Protein AF-A0A2G6ERK9-F1 (afdb_monomer_lite)

Structure (mmCIF, N/CA/C/O backbone):
data_AF-A0A2G6ERK9-F1
#
_entry.id   AF-A0A2G6ERK9-F1
#
loop_
_atom_site.group_PDB
_atom_site.id
_atom_site.type_symbol
_atom_site.label_atom_id
_atom_site.label_alt_id
_atom_site.label_comp_id
_atom_site.label_asym_id
_atom_site.label_entity_id
_atom_site.label_seq_id
_atom_site.pdbx_PDB_ins_code
_atom_site.Cartn_x
_atom_site.Cartn_y
_atom_site.Cartn_z
_atom_site.occupancy
_atom_site.B_iso_or_equiv
_atom_site.auth_seq_id
_atom_site.auth_comp_id
_atom_site.auth_asym_id
_atom_site.auth_atom_id
_atom_site.pdbx_PDB_model_num
ATOM 1 N N . MET A 1 1 ? -10.340 -3.343 -11.486 1.00 78.94 1 MET A N 1
ATOM 2 C CA . MET A 1 1 ? -9.851 -4.718 -11.226 1.00 78.94 1 MET A CA 1
ATOM 3 C C . MET A 1 1 ? -9.846 -5.560 -12.493 1.00 78.94 1 MET A C 1
ATOM 5 O O . MET A 1 1 ? -8.761 -5.905 -12.932 1.00 78.94 1 MET A O 1
ATOM 9 N N . LEU A 1 2 ? -10.998 -5.815 -13.130 1.00 88.94 2 LEU A N 1
ATOM 10 C CA . LEU A 1 2 ? -11.068 -6.614 -14.369 1.00 88.94 2 LEU A CA 1
ATOM 11 C C . LEU A 1 2 ? -10.104 -6.129 -15.461 1.00 88.94 2 LEU A C 1
ATOM 13 O O . LEU A 1 2 ? -9.310 -6.918 -15.95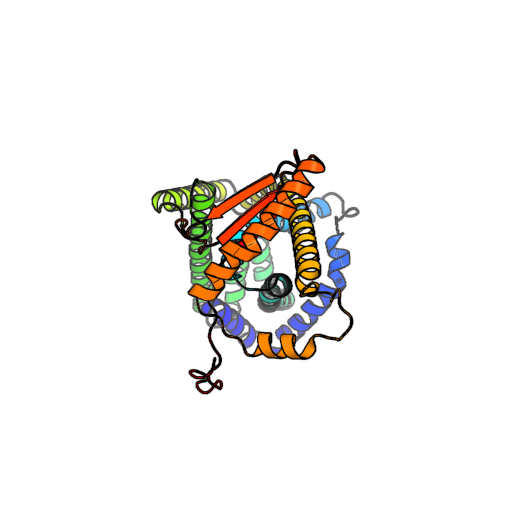3 1.00 88.94 2 LEU A O 1
ATOM 17 N N . THR A 1 3 ? -10.092 -4.831 -15.769 1.00 88.94 3 THR A N 1
ATOM 18 C CA . THR A 1 3 ? -9.199 -4.257 -16.790 1.00 88.94 3 THR A CA 1
ATOM 19 C C . THR A 1 3 ? -7.717 -4.476 -16.478 1.00 88.94 3 THR A C 1
ATOM 21 O O . THR A 1 3 ? -6.947 -4.774 -17.380 1.00 88.94 3 THR A O 1
ATOM 24 N N . ALA A 1 4 ? -7.315 -4.386 -15.206 1.00 92.19 4 ALA A N 1
ATOM 25 C CA . ALA A 1 4 ? -5.927 -4.602 -14.795 1.00 92.19 4 ALA A CA 1
ATOM 26 C C . ALA A 1 4 ? -5.518 -6.078 -14.913 1.00 92.19 4 ALA A C 1
ATOM 28 O O . ALA A 1 4 ? -4.424 -6.372 -15.379 1.00 92.19 4 ALA A O 1
ATOM 29 N N . ILE A 1 5 ? -6.411 -7.003 -14.545 1.00 93.56 5 ILE A N 1
ATOM 30 C CA . ILE A 1 5 ? -6.183 -8.445 -14.711 1.00 93.56 5 ILE A CA 1
ATOM 31 C C . ILE A 1 5 ? -6.099 -8.799 -16.197 1.00 93.56 5 ILE A C 1
ATOM 33 O O . ILE A 1 5 ? -5.190 -9.514 -16.602 1.00 93.56 5 ILE A O 1
ATOM 37 N N . LEU A 1 6 ? -7.009 -8.268 -17.018 1.00 94.06 6 LEU A N 1
ATOM 38 C CA . LEU A 1 6 ? -6.989 -8.476 -18.465 1.00 94.06 6 LEU A CA 1
ATOM 39 C C . LEU A 1 6 ? -5.716 -7.919 -19.101 1.00 94.06 6 LEU A C 1
ATOM 41 O O . LEU A 1 6 ? -5.137 -8.587 -19.947 1.00 94.06 6 LEU A O 1
ATOM 45 N N . LEU A 1 7 ? -5.256 -6.740 -18.675 1.00 95.06 7 LEU A N 1
ATOM 46 C CA . LEU A 1 7 ? -4.005 -6.159 -19.155 1.00 95.06 7 LEU A CA 1
ATOM 47 C C . LEU A 1 7 ? -2.796 -7.021 -18.763 1.00 95.06 7 LEU A C 1
ATOM 49 O O . LEU A 1 7 ? -1.947 -7.301 -19.601 1.00 95.06 7 LEU A O 1
ATOM 53 N N . LEU A 1 8 ? -2.744 -7.493 -17.517 1.00 95.75 8 LEU A N 1
ATOM 54 C CA . LEU A 1 8 ? -1.689 -8.390 -17.045 1.00 95.75 8 LEU A CA 1
ATOM 55 C C . LEU A 1 8 ? -1.669 -9.707 -17.836 1.00 95.75 8 LEU A C 1
ATOM 57 O O . LEU A 1 8 ? -0.604 -10.153 -18.254 1.00 95.75 8 LEU A O 1
ATOM 61 N N . ILE A 1 9 ? -2.839 -10.304 -18.090 1.00 96.19 9 ILE A N 1
ATOM 62 C CA . ILE A 1 9 ? -2.962 -11.511 -18.921 1.00 96.19 9 ILE A CA 1
ATOM 63 C C . ILE A 1 9 ? -2.558 -11.215 -20.370 1.00 96.19 9 ILE A C 1
ATOM 65 O O . ILE A 1 9 ? -1.875 -12.031 -20.982 1.00 96.19 9 ILE A O 1
ATOM 69 N N . ALA A 1 10 ? -2.944 -10.060 -20.917 1.00 95.69 10 ALA A N 1
ATOM 70 C CA . ALA A 1 10 ? -2.580 -9.669 -22.273 1.00 95.69 10 ALA A CA 1
ATOM 71 C C . ALA A 1 10 ? -1.057 -9.606 -22.434 1.00 95.69 10 ALA A C 1
ATOM 73 O O . ALA A 1 10 ? -0.530 -10.255 -23.330 1.00 95.69 10 ALA A O 1
ATOM 74 N N . ILE A 1 11 ? -0.345 -8.927 -21.529 1.00 96.38 11 ILE A N 1
ATOM 75 C CA . ILE A 1 11 ? 1.125 -8.869 -21.565 1.00 96.38 11 ILE A CA 1
ATOM 76 C C . ILE A 1 11 ? 1.746 -10.257 -21.373 1.00 96.38 11 ILE A C 1
ATOM 78 O O . ILE A 1 11 ? 2.667 -10.618 -22.098 1.00 96.38 11 ILE A O 1
ATOM 82 N N . LEU A 1 12 ? 1.209 -11.077 -20.463 1.00 96.62 12 LEU A N 1
ATOM 83 C CA . LEU A 1 12 ? 1.698 -12.440 -20.242 1.00 96.62 12 LEU A CA 1
ATOM 84 C C . LEU A 1 12 ? 1.609 -13.322 -21.500 1.00 96.62 12 LEU A C 1
ATOM 86 O O . LEU A 1 12 ? 2.520 -14.108 -21.761 1.00 96.62 12 LEU A O 1
ATOM 90 N N . VAL A 1 13 ? 0.510 -13.221 -22.254 1.00 96.50 13 VAL A N 1
ATOM 91 C CA . VAL A 1 13 ? 0.256 -14.036 -23.456 1.00 96.50 13 VAL A CA 1
ATOM 92 C C . VAL A 1 13 ? 0.940 -13.458 -24.696 1.00 96.50 13 VAL A C 1
ATOM 94 O O . VAL A 1 13 ? 1.371 -14.215 -25.559 1.00 96.50 13 VAL A O 1
ATOM 97 N N . MET A 1 14 ? 1.030 -12.130 -24.806 1.00 94.81 14 MET A N 1
ATOM 98 C CA . MET A 1 14 ? 1.698 -11.463 -25.927 1.00 94.81 14 MET A CA 1
ATOM 99 C C . MET A 1 14 ? 3.227 -11.507 -25.807 1.00 94.81 14 MET A C 1
ATOM 101 O O . MET A 1 14 ? 3.913 -11.431 -26.824 1.00 94.81 14 MET A O 1
ATOM 105 N N . GLY A 1 15 ? 3.761 -11.604 -24.586 1.00 91.50 15 GLY A N 1
ATOM 106 C CA . GLY A 1 15 ? 5.188 -11.773 -24.315 1.00 91.50 15 GLY A CA 1
ATOM 107 C C . GLY A 1 15 ? 5.639 -13.231 -24.334 1.00 91.50 15 GLY A C 1
ATOM 108 O O . GLY A 1 15 ? 4.888 -14.149 -24.664 1.00 91.50 15 GLY A O 1
ATOM 109 N N . ASN A 1 16 ? 6.890 -13.468 -23.937 1.00 93.81 16 ASN A N 1
ATOM 110 C CA . ASN A 1 16 ? 7.413 -14.822 -23.774 1.00 93.81 16 ASN A CA 1
ATOM 111 C C . ASN A 1 16 ? 6.826 -15.466 -22.505 1.00 93.81 16 ASN A C 1
ATOM 113 O O . ASN A 1 16 ? 7.423 -15.419 -21.431 1.00 93.81 16 ASN A O 1
ATOM 117 N N . THR A 1 17 ? 5.640 -16.066 -22.626 1.00 96.62 17 THR A N 1
ATOM 118 C CA . THR A 1 17 ? 4.878 -16.618 -21.495 1.00 96.62 17 THR A CA 1
ATOM 119 C C . THR A 1 17 ? 5.696 -17.586 -20.642 1.00 96.62 17 THR A C 1
ATOM 121 O O . THR A 1 17 ? 5.646 -17.516 -19.416 1.00 96.62 17 THR A O 1
ATOM 124 N N . VAL A 1 18 ? 6.470 -18.479 -21.270 1.00 96.62 18 VAL A N 1
ATOM 125 C CA . VAL A 1 18 ? 7.286 -19.466 -20.544 1.00 96.62 18 VAL A CA 1
ATOM 126 C C . VAL A 1 18 ? 8.368 -18.765 -19.732 1.00 96.62 18 VAL A C 1
ATOM 128 O O . VAL A 1 18 ? 8.538 -19.071 -18.553 1.00 96.62 18 VAL A O 1
ATOM 131 N N . HIS A 1 19 ? 9.061 -17.796 -20.334 1.00 96.00 19 HIS A N 1
ATOM 132 C CA . HIS A 1 19 ? 10.044 -16.991 -19.619 1.00 96.00 19 HIS A CA 1
ATOM 133 C C . HIS A 1 19 ? 9.404 -16.248 -18.441 1.00 96.00 19 HIS A C 1
ATOM 135 O O . HIS A 1 19 ? 9.879 -16.382 -17.320 1.00 96.00 19 HIS A O 1
ATOM 141 N N . LEU A 1 20 ? 8.281 -15.557 -18.652 1.00 97.31 20 LEU A N 1
ATOM 142 C CA . LEU A 1 20 ? 7.616 -14.773 -17.607 1.00 97.31 20 LEU A CA 1
ATOM 143 C C . LEU A 1 20 ? 7.106 -15.631 -16.441 1.00 97.31 20 LEU A C 1
ATOM 145 O O . LEU A 1 20 ? 7.222 -15.218 -15.289 1.00 97.31 20 LEU A O 1
ATOM 149 N N . LEU A 1 21 ? 6.576 -16.830 -16.705 1.00 97.81 21 LEU A N 1
ATOM 150 C CA . LEU A 1 21 ? 6.152 -17.757 -15.648 1.00 97.81 21 LEU A CA 1
ATOM 151 C C . LEU A 1 21 ? 7.344 -18.339 -14.871 1.00 97.81 21 LEU A C 1
ATOM 153 O O . LEU A 1 21 ? 7.276 -18.474 -13.644 1.00 97.81 21 LEU A O 1
ATOM 157 N N . ASN A 1 22 ? 8.449 -18.635 -15.564 1.00 97.75 22 ASN A N 1
ATOM 158 C CA . ASN A 1 22 ? 9.690 -19.068 -14.922 1.00 97.75 22 ASN A CA 1
ATOM 159 C C . ASN A 1 22 ? 10.270 -17.948 -14.049 1.00 97.75 22 ASN A C 1
ATOM 161 O O . ASN A 1 22 ? 10.563 -18.180 -12.877 1.00 97.75 22 ASN A O 1
ATOM 165 N N . SER A 1 23 ? 10.355 -16.724 -14.576 1.00 96.88 23 SER A N 1
ATOM 166 C CA . SER A 1 23 ? 10.819 -15.548 -13.838 1.00 96.88 23 SER A CA 1
ATOM 167 C C . SER A 1 23 ? 9.915 -15.215 -12.658 1.00 96.88 23 SER A C 1
ATOM 169 O O . SER A 1 23 ? 10.424 -14.926 -11.587 1.00 96.88 23 SER A O 1
ATOM 171 N N . PHE A 1 24 ? 8.591 -15.322 -12.789 1.00 97.50 24 PHE A N 1
ATOM 172 C CA . PHE A 1 24 ? 7.669 -15.160 -11.661 1.00 97.50 24 PHE A CA 1
ATOM 173 C C . PHE A 1 24 ? 7.971 -16.143 -10.523 1.00 97.50 24 PHE A C 1
ATOM 175 O O . PHE A 1 24 ? 8.081 -15.740 -9.365 1.00 97.50 24 PHE A O 1
ATOM 182 N N . THR A 1 25 ? 8.159 -17.424 -10.852 1.00 97.94 25 THR A N 1
ATOM 183 C CA . THR A 1 25 ? 8.516 -18.455 -9.864 1.00 97.94 25 THR A CA 1
ATOM 184 C C . THR A 1 25 ? 9.866 -18.158 -9.211 1.00 97.94 25 THR A C 1
ATOM 186 O O . THR A 1 25 ? 10.001 -18.259 -7.991 1.00 97.94 25 THR A O 1
ATOM 189 N N . GLN A 1 26 ? 10.851 -17.744 -10.009 1.00 97.62 26 GLN A N 1
ATOM 190 C CA . GLN A 1 26 ? 12.182 -17.398 -9.525 1.00 97.62 26 GLN A CA 1
ATOM 191 C C . GLN A 1 26 ? 12.167 -16.153 -8.627 1.00 97.62 26 GLN A C 1
ATOM 193 O O . GLN A 1 26 ? 12.702 -16.204 -7.526 1.00 97.62 26 GLN A O 1
ATOM 198 N N . ASN A 1 27 ? 11.471 -15.086 -9.024 1.00 97.31 27 ASN A N 1
ATOM 199 C CA . ASN A 1 27 ? 11.342 -13.847 -8.253 1.00 97.31 27 ASN A CA 1
ATOM 200 C C . ASN A 1 27 ? 10.726 -14.090 -6.866 1.00 97.31 27 ASN A C 1
ATOM 202 O O . ASN A 1 27 ? 11.120 -13.444 -5.896 1.00 97.31 27 ASN A O 1
ATOM 206 N N . ILE A 1 28 ? 9.774 -15.026 -6.748 1.00 97.25 28 ILE A N 1
ATOM 207 C CA . ILE A 1 28 ? 9.222 -15.433 -5.446 1.00 97.25 28 ILE A CA 1
ATOM 208 C C . ILE A 1 28 ? 10.317 -16.059 -4.576 1.00 97.25 28 ILE A C 1
ATOM 210 O O . ILE A 1 28 ? 10.456 -15.691 -3.408 1.00 97.25 28 ILE A O 1
ATOM 214 N N . GLY A 1 29 ? 11.094 -16.992 -5.134 1.00 97.38 29 GLY A N 1
ATOM 215 C CA . GLY A 1 29 ? 12.223 -17.613 -4.439 1.00 97.38 29 GLY A CA 1
ATOM 216 C C . GLY A 1 29 ? 13.258 -16.580 -3.993 1.00 97.38 29 GLY A C 1
ATOM 217 O O . GLY A 1 29 ? 13.612 -16.529 -2.814 1.00 97.38 29 GLY A O 1
ATOM 218 N N . ASP A 1 30 ? 13.655 -15.697 -4.908 1.00 96.88 30 ASP A N 1
ATOM 219 C CA . ASP A 1 30 ? 14.640 -14.642 -4.672 1.00 96.88 30 ASP A CA 1
ATOM 220 C C . ASP A 1 30 ? 14.169 -13.651 -3.599 1.00 96.88 30 ASP A C 1
ATOM 222 O O . ASP A 1 30 ? 14.951 -13.257 -2.728 1.00 96.88 30 ASP A O 1
ATOM 226 N N . TYR A 1 31 ? 12.881 -13.285 -3.591 1.00 96.50 31 TYR A N 1
ATOM 227 C CA . TYR A 1 31 ? 12.307 -12.426 -2.555 1.00 96.50 31 TYR A CA 1
ATOM 228 C C . TYR A 1 31 ? 12.477 -13.042 -1.162 1.00 96.50 31 TYR A C 1
ATOM 230 O O . TYR A 1 31 ? 13.019 -12.400 -0.261 1.00 96.50 31 TYR A O 1
ATOM 238 N N . PHE A 1 32 ? 12.067 -14.300 -0.977 1.00 96.06 32 PHE A N 1
ATOM 239 C CA . PHE A 1 32 ? 12.167 -14.960 0.329 1.00 96.06 32 PHE A CA 1
ATOM 240 C C . PHE A 1 32 ? 13.609 -15.274 0.731 1.00 96.06 32 PHE A C 1
ATOM 242 O O . PHE A 1 32 ? 13.925 -15.245 1.920 1.00 96.06 32 PHE A O 1
ATOM 249 N N . GLN A 1 33 ? 14.496 -15.516 -0.235 1.00 97.56 33 GLN A N 1
ATOM 250 C CA . GLN A 1 33 ? 15.920 -15.698 0.027 1.00 97.56 33 GLN A CA 1
ATOM 251 C C . GLN A 1 33 ? 16.588 -14.399 0.501 1.00 97.56 33 GLN A C 1
ATOM 253 O O . GLN A 1 33 ? 17.456 -14.429 1.374 1.00 97.56 33 GLN A O 1
ATOM 258 N N . THR A 1 34 ? 16.200 -13.252 -0.061 1.00 96.50 34 THR A N 1
ATOM 259 C CA . THR A 1 34 ? 16.902 -11.976 0.158 1.00 96.50 34 THR A CA 1
ATOM 260 C C . THR A 1 34 ? 16.246 -11.058 1.188 1.00 96.50 34 THR A C 1
ATOM 262 O O . THR A 1 34 ? 16.890 -10.102 1.623 1.00 96.50 34 THR A O 1
ATOM 265 N N . ILE A 1 35 ? 15.017 -11.348 1.637 1.00 95.44 35 ILE A N 1
ATOM 266 C CA . ILE A 1 35 ? 14.232 -10.474 2.526 1.00 95.44 35 ILE A CA 1
ATOM 267 C C . ILE A 1 35 ? 14.994 -10.031 3.779 1.00 95.44 35 ILE A C 1
ATOM 269 O O . ILE A 1 35 ? 14.969 -8.850 4.125 1.00 95.44 35 ILE A O 1
ATOM 273 N N . VAL A 1 36 ? 15.709 -10.944 4.442 1.00 95.94 36 VAL A N 1
ATOM 274 C CA . VAL A 1 36 ? 16.472 -10.623 5.657 1.00 95.94 36 VAL A CA 1
ATOM 275 C C . VAL A 1 36 ? 17.597 -9.645 5.332 1.00 95.94 36 VAL A C 1
ATOM 277 O O . VAL A 1 36 ? 17.694 -8.604 5.972 1.00 95.94 36 VAL A O 1
ATOM 280 N N . VAL A 1 37 ? 18.405 -9.926 4.305 1.00 94.94 37 VAL A N 1
ATOM 281 C CA . VAL A 1 37 ? 19.521 -9.052 3.912 1.00 94.94 37 VAL A CA 1
ATOM 282 C C . VAL A 1 37 ? 18.998 -7.680 3.489 1.00 94.94 37 VAL A C 1
ATOM 284 O O . VAL A 1 37 ? 19.459 -6.668 4.006 1.00 94.94 37 VAL A O 1
ATOM 287 N N . LYS A 1 38 ? 17.977 -7.635 2.624 1.00 94.19 38 LYS A N 1
ATOM 288 C CA . LYS A 1 38 ? 17.396 -6.381 2.123 1.00 94.19 38 LYS A CA 1
ATOM 289 C C . LYS A 1 38 ? 16.709 -5.544 3.201 1.00 94.19 38 LYS A C 1
ATOM 291 O O . LYS A 1 38 ? 16.691 -4.324 3.083 1.00 94.19 38 LYS A O 1
ATOM 296 N N . THR A 1 39 ? 16.202 -6.164 4.268 1.00 94.56 39 THR A N 1
ATOM 297 C CA . THR A 1 39 ? 15.623 -5.444 5.417 1.00 94.56 39 THR A CA 1
ATOM 298 C C . THR A 1 39 ? 16.672 -4.613 6.164 1.00 94.56 39 THR A C 1
ATOM 300 O O . THR A 1 39 ? 16.350 -3.540 6.670 1.00 94.56 39 THR A O 1
ATOM 303 N N . PHE A 1 40 ? 17.925 -5.079 6.219 1.00 94.31 40 PHE A N 1
ATOM 304 C CA . PHE A 1 40 ? 19.021 -4.415 6.939 1.00 94.31 40 PHE A CA 1
ATOM 305 C C . PHE A 1 40 ? 20.027 -3.707 6.017 1.00 94.31 40 PHE A C 1
ATOM 307 O O . PHE A 1 40 ? 21.030 -3.171 6.492 1.00 94.31 40 PHE A O 1
ATOM 314 N N . ASP A 1 41 ? 19.769 -3.682 4.709 1.00 93.06 41 ASP A N 1
ATOM 315 C CA . ASP A 1 41 ? 20.656 -3.086 3.714 1.00 93.06 41 ASP A CA 1
ATOM 316 C C . ASP A 1 41 ? 20.570 -1.551 3.748 1.00 93.06 41 ASP A C 1
ATOM 318 O O . ASP A 1 41 ? 19.662 -0.926 3.197 1.00 93.06 41 ASP A O 1
ATOM 322 N N . VAL A 1 42 ? 21.515 -0.933 4.460 1.00 92.88 42 VAL A N 1
ATOM 323 C CA . VAL A 1 42 ? 21.610 0.529 4.626 1.00 92.88 42 VAL A CA 1
ATOM 324 C C . VAL A 1 42 ? 22.708 1.164 3.772 1.00 92.88 42 VAL A C 1
ATOM 326 O O . VAL A 1 42 ? 22.972 2.361 3.934 1.00 92.88 42 VAL A O 1
ATOM 329 N N . TYR A 1 43 ? 23.328 0.386 2.874 1.00 93.94 43 TYR A N 1
ATOM 330 C CA . TYR A 1 43 ? 24.346 0.845 1.924 1.00 93.94 43 TYR A CA 1
ATOM 331 C C . TYR A 1 43 ? 25.569 1.518 2.586 1.00 93.94 43 TYR A C 1
ATOM 333 O O . TYR A 1 43 ? 26.142 2.474 2.065 1.00 93.94 43 TYR A O 1
ATOM 341 N N . ALA A 1 44 ? 25.980 1.032 3.766 1.00 92.50 44 ALA A N 1
ATOM 342 C CA . ALA A 1 44 ? 26.989 1.682 4.615 1.00 92.50 44 ALA A CA 1
ATOM 343 C C . ALA A 1 44 ? 28.371 1.855 3.954 1.00 92.50 44 ALA A C 1
ATOM 345 O O . ALA A 1 44 ? 29.107 2.776 4.306 1.00 92.50 44 ALA A O 1
ATOM 346 N N . TYR A 1 45 ? 28.721 0.987 3.003 1.00 93.88 45 TYR A N 1
ATOM 347 C CA . TYR A 1 45 ? 30.034 0.969 2.351 1.00 93.88 45 TYR A CA 1
ATOM 348 C C . TYR A 1 45 ? 30.050 1.641 0.969 1.00 93.88 45 TYR A C 1
ATOM 350 O O . TYR A 1 45 ? 31.108 1.760 0.362 1.00 93.88 45 TYR A O 1
ATOM 358 N N . GLU A 1 46 ? 28.902 2.116 0.478 1.00 91.69 46 GLU A N 1
ATOM 359 C CA . GLU A 1 46 ? 28.755 2.686 -0.873 1.00 91.69 46 GLU A CA 1
ATOM 360 C C . GLU A 1 46 ? 28.803 4.226 -0.896 1.00 91.69 46 GLU A C 1
ATOM 362 O O . GLU A 1 46 ? 28.628 4.867 -1.936 1.00 91.69 46 GLU A O 1
ATOM 367 N N . GLY A 1 47 ? 29.055 4.851 0.257 1.00 93.00 47 GLY A N 1
ATOM 368 C CA . GLY A 1 47 ? 29.225 6.296 0.377 1.00 93.00 47 GLY A CA 1
ATOM 369 C C . GLY A 1 47 ? 27.990 7.087 -0.069 1.00 93.00 47 GLY A C 1
ATOM 370 O O . GLY A 1 47 ? 26.860 6.773 0.304 1.00 93.00 47 GLY A O 1
ATOM 371 N N . LYS A 1 48 ? 28.209 8.154 -0.849 1.00 93.31 48 LYS A N 1
ATOM 372 C CA . LYS A 1 48 ? 27.131 9.053 -1.301 1.00 93.31 48 LYS A CA 1
ATOM 373 C C . LYS A 1 48 ? 26.155 8.369 -2.261 1.00 93.31 48 LYS A C 1
ATOM 375 O O . LYS A 1 48 ? 24.955 8.553 -2.104 1.00 93.31 48 LYS A O 1
ATOM 380 N N . ALA A 1 49 ? 26.656 7.547 -3.184 1.00 93.81 49 ALA A N 1
ATOM 381 C CA . ALA A 1 49 ? 25.822 6.856 -4.167 1.00 93.81 49 ALA A CA 1
ATOM 382 C C . ALA A 1 49 ? 24.824 5.902 -3.489 1.00 93.81 49 ALA A C 1
ATOM 384 O O . ALA A 1 49 ? 23.634 5.933 -3.790 1.00 93.81 49 ALA A O 1
ATOM 385 N N . GLY A 1 50 ? 25.281 5.135 -2.495 1.00 93.50 50 GLY A N 1
ATOM 386 C CA . GLY A 1 50 ? 24.402 4.274 -1.699 1.00 93.50 50 GLY A CA 1
ATOM 387 C C . GLY A 1 50 ? 23.376 5.050 -0.867 1.00 93.50 50 GLY A C 1
ATOM 388 O O . GLY A 1 50 ? 22.219 4.643 -0.740 1.00 93.50 50 GLY A O 1
ATOM 389 N N . ALA A 1 51 ? 23.770 6.204 -0.316 1.00 91.19 51 ALA A N 1
ATOM 390 C CA . ALA A 1 51 ? 22.858 7.075 0.422 1.00 91.19 51 ALA A CA 1
ATOM 391 C C . ALA A 1 51 ? 21.763 7.675 -0.476 1.00 91.19 51 ALA A C 1
ATOM 393 O O . ALA A 1 51 ? 20.606 7.736 -0.060 1.00 91.19 51 ALA A O 1
ATOM 394 N N . GLU A 1 52 ? 22.106 8.078 -1.699 1.00 91.44 52 GLU A N 1
ATOM 395 C CA . GLU A 1 52 ? 21.134 8.535 -2.693 1.00 91.44 52 GLU A CA 1
ATOM 396 C C . GLU A 1 52 ? 20.214 7.385 -3.106 1.00 91.44 52 GLU A C 1
ATOM 398 O O . GLU A 1 52 ? 18.995 7.510 -2.988 1.00 91.44 52 GLU A O 1
ATOM 403 N N . TRP A 1 53 ? 20.772 6.228 -3.472 1.00 92.19 53 TRP A N 1
ATOM 404 C CA . TRP A 1 53 ? 19.994 5.058 -3.878 1.00 92.19 53 TRP A CA 1
ATOM 405 C C . TRP A 1 53 ? 18.957 4.649 -2.825 1.00 92.19 53 TRP A C 1
ATOM 407 O O . TRP A 1 53 ? 17.767 4.532 -3.129 1.00 92.19 53 TRP A O 1
ATOM 417 N N . LYS A 1 54 ? 19.364 4.499 -1.555 1.00 92.06 54 LYS A N 1
ATOM 418 C CA . LYS A 1 54 ? 18.413 4.134 -0.494 1.00 92.06 54 LYS A CA 1
ATOM 419 C C . LYS A 1 54 ? 17.342 5.207 -0.284 1.00 92.06 54 LYS A C 1
ATOM 421 O O . LYS A 1 54 ? 16.229 4.864 0.107 1.00 92.06 54 LYS A O 1
ATOM 426 N N . SER A 1 55 ? 17.674 6.483 -0.500 1.00 89.44 55 SER A N 1
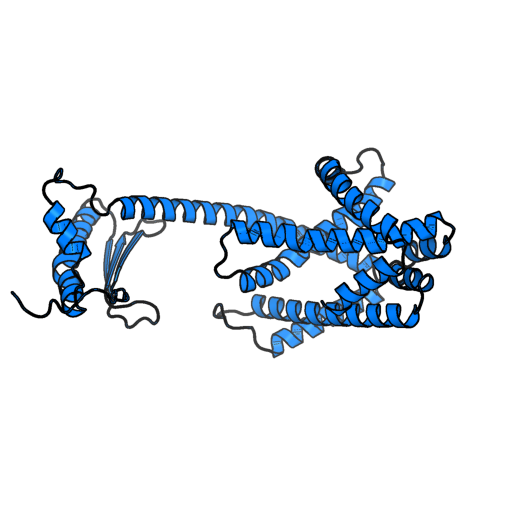ATOM 427 C CA . SER A 1 55 ? 16.738 7.598 -0.343 1.00 89.44 55 SER A CA 1
ATOM 428 C C . SER A 1 55 ? 15.654 7.563 -1.418 1.00 89.44 55 SER A C 1
ATOM 430 O O . SER A 1 55 ? 14.474 7.667 -1.091 1.00 89.44 55 SER A O 1
ATOM 432 N N . TRP A 1 56 ? 16.049 7.368 -2.679 1.00 88.06 56 TRP A N 1
ATOM 433 C CA . TRP A 1 56 ? 15.141 7.341 -3.831 1.00 88.06 56 TRP A CA 1
ATOM 434 C C . TRP A 1 56 ? 14.240 6.101 -3.874 1.00 88.06 56 TRP A C 1
ATOM 436 O O . TRP A 1 56 ? 13.133 6.173 -4.406 1.00 88.06 56 TRP A O 1
ATOM 446 N N . TRP A 1 57 ? 14.680 4.988 -3.281 1.00 91.19 57 TRP A N 1
ATOM 447 C CA . TRP A 1 57 ? 13.944 3.724 -3.291 1.00 91.19 57 TRP A CA 1
ATOM 448 C C . TRP A 1 57 ? 13.408 3.352 -1.908 1.00 91.19 57 TRP A C 1
ATOM 450 O O . TRP A 1 57 ? 12.247 3.613 -1.595 1.00 91.19 57 TRP A O 1
ATOM 460 N N . THR A 1 58 ? 14.240 2.739 -1.066 1.00 93.19 58 THR A N 1
ATOM 461 C CA . THR A 1 58 ? 13.805 2.100 0.184 1.00 93.19 58 THR A CA 1
ATOM 462 C C . THR A 1 58 ? 13.150 3.082 1.154 1.00 93.19 58 THR A C 1
ATOM 464 O O . THR A 1 58 ? 12.056 2.824 1.651 1.00 93.19 58 THR A O 1
ATOM 467 N N . VAL A 1 59 ? 13.791 4.222 1.424 1.00 91.81 59 VAL A N 1
ATOM 468 C CA . VAL A 1 59 ? 13.284 5.225 2.375 1.00 91.81 59 VAL A CA 1
ATOM 469 C C . VAL A 1 59 ? 12.044 5.920 1.824 1.00 91.81 59 VAL A C 1
ATOM 471 O O . VAL A 1 59 ? 11.081 6.106 2.567 1.00 91.81 59 VAL A O 1
ATOM 474 N N . PHE A 1 60 ? 12.036 6.257 0.532 1.00 91.31 60 PHE A N 1
ATOM 475 C CA . PHE A 1 60 ? 10.863 6.820 -0.130 1.00 91.31 60 PHE A CA 1
ATOM 476 C C . PHE A 1 60 ? 9.644 5.898 -0.009 1.00 91.31 60 PHE A C 1
ATOM 478 O O . PHE A 1 60 ? 8.611 6.331 0.504 1.00 91.31 60 PHE A O 1
ATOM 485 N N . PHE A 1 61 ? 9.762 4.628 -0.413 1.00 92.00 61 PHE A N 1
ATOM 486 C CA . PHE A 1 61 ? 8.645 3.690 -0.329 1.00 92.00 61 PHE A CA 1
ATOM 487 C C . PHE A 1 61 ? 8.214 3.452 1.118 1.00 92.00 61 PHE A C 1
ATOM 489 O O . PHE A 1 61 ? 7.015 3.446 1.384 1.00 92.00 61 PHE A O 1
ATOM 496 N N . TRP A 1 62 ? 9.142 3.345 2.076 1.00 92.75 62 TRP A N 1
ATOM 497 C CA . TRP A 1 62 ? 8.755 3.246 3.486 1.00 92.75 62 TRP A CA 1
ATOM 498 C C . TRP A 1 62 ? 7.958 4.452 3.965 1.00 92.75 62 TRP A C 1
ATOM 500 O O . TRP A 1 62 ? 6.897 4.278 4.565 1.00 92.75 62 TRP A O 1
ATOM 510 N N . ALA A 1 63 ? 8.425 5.666 3.680 1.00 91.94 63 ALA A N 1
ATOM 511 C CA . ALA A 1 63 ? 7.726 6.874 4.090 1.00 91.94 63 ALA A CA 1
ATOM 512 C C . ALA A 1 63 ? 6.359 7.014 3.406 1.00 91.94 63 ALA A C 1
ATOM 514 O O . AL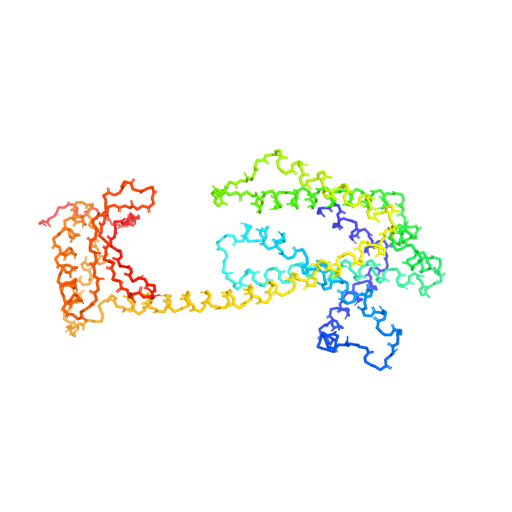A A 1 63 ? 5.389 7.406 4.055 1.00 91.94 63 ALA A O 1
ATOM 515 N N . TRP A 1 64 ? 6.259 6.640 2.128 1.00 91.38 64 TRP A N 1
ATOM 516 C CA . TRP A 1 64 ? 4.991 6.583 1.405 1.00 91.38 64 TRP A CA 1
ATOM 517 C C . TRP A 1 64 ? 4.016 5.610 2.080 1.00 91.38 64 TRP A C 1
ATOM 519 O O . TRP A 1 64 ? 2.909 6.009 2.450 1.00 91.38 64 TRP A O 1
ATOM 529 N N . TRP A 1 65 ? 4.420 4.360 2.325 1.00 92.06 65 TRP A N 1
ATOM 530 C CA . TRP A 1 65 ? 3.544 3.372 2.963 1.00 92.06 65 TRP A CA 1
ATOM 531 C C . TRP A 1 65 ? 3.109 3.794 4.367 1.00 92.06 65 TRP A C 1
ATOM 533 O O . TRP A 1 65 ? 1.943 3.627 4.725 1.00 92.06 65 TRP A O 1
ATOM 543 N N . VAL A 1 66 ? 4.013 4.404 5.137 1.00 91.75 66 VAL A N 1
ATOM 544 C CA . VAL A 1 66 ? 3.708 4.978 6.453 1.00 91.75 66 VAL A CA 1
ATOM 545 C C . VAL A 1 66 ? 2.651 6.079 6.344 1.00 91.75 66 VAL A C 1
ATOM 547 O O . VAL A 1 66 ? 1.670 6.045 7.085 1.00 91.75 66 VAL A O 1
ATOM 550 N N . ALA A 1 67 ? 2.801 7.016 5.405 1.00 86.50 67 ALA A N 1
ATOM 551 C CA . ALA A 1 67 ? 1.839 8.098 5.197 1.00 86.50 67 ALA A CA 1
ATOM 552 C C . ALA A 1 67 ? 0.449 7.584 4.768 1.00 86.50 67 ALA A C 1
ATOM 554 O O . ALA A 1 67 ? -0.568 8.196 5.089 1.00 86.50 67 ALA A O 1
ATOM 555 N N . TRP A 1 68 ? 0.388 6.445 4.071 1.00 87.44 68 TRP A N 1
ATOM 556 C CA . TRP A 1 68 ? -0.863 5.816 3.632 1.00 87.44 68 TRP A CA 1
ATOM 557 C C . TRP A 1 68 ? -1.502 4.883 4.667 1.00 87.44 68 TRP A C 1
ATOM 559 O O . TRP A 1 68 ? -2.686 4.557 4.546 1.00 87.44 68 TRP A O 1
ATOM 569 N N . ALA A 1 69 ? -0.761 4.464 5.695 1.00 88.50 69 ALA A N 1
ATOM 570 C CA . ALA A 1 69 ? -1.227 3.490 6.679 1.00 88.50 69 ALA A CA 1
ATOM 571 C C . ALA A 1 69 ? -2.571 3.848 7.356 1.00 88.50 69 ALA A C 1
ATOM 573 O O . ALA A 1 69 ? -3.398 2.946 7.495 1.00 88.50 69 ALA A O 1
ATOM 574 N N . PRO A 1 70 ? -2.873 5.110 7.733 1.00 80.94 70 PRO A N 1
ATOM 575 C CA . PRO A 1 70 ? -4.154 5.456 8.371 1.00 80.94 70 PRO A CA 1
ATOM 576 C C . PRO A 1 70 ? -5.343 5.285 7.436 1.00 80.94 70 PRO A C 1
ATOM 578 O O . PRO A 1 70 ? -6.390 4.767 7.823 1.00 80.94 70 PRO A O 1
ATOM 581 N N . PHE A 1 71 ? -5.150 5.715 6.189 1.00 82.12 71 PHE A N 1
ATOM 582 C CA . PHE A 1 71 ? -6.146 5.630 5.136 1.00 82.12 71 PHE A CA 1
ATOM 583 C C . PHE A 1 71 ? -6.481 4.168 4.827 1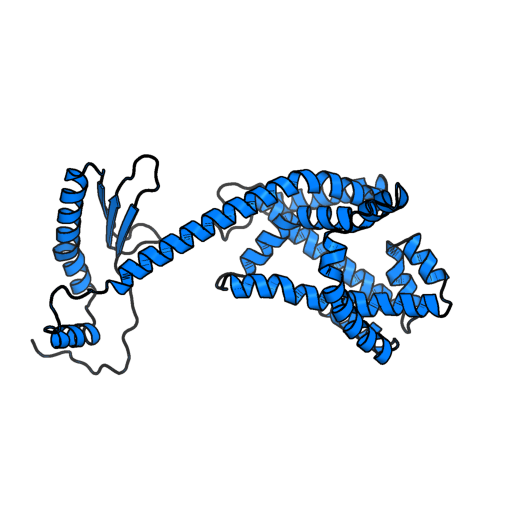.00 82.12 71 PHE A C 1
ATOM 585 O O . PHE A 1 71 ? -7.640 3.754 4.907 1.00 82.12 71 PHE A O 1
ATOM 592 N N . VAL A 1 72 ? -5.449 3.369 4.551 1.00 87.19 72 VAL A N 1
ATOM 593 C CA . VAL A 1 72 ? -5.599 1.949 4.223 1.00 87.19 72 VAL A CA 1
ATOM 594 C C . VAL A 1 72 ? -6.122 1.164 5.428 1.00 87.19 72 VAL A C 1
ATOM 596 O O . VAL A 1 72 ? -7.013 0.330 5.282 1.00 87.19 72 VAL A O 1
ATOM 599 N N . GLY A 1 73 ? -5.631 1.462 6.632 1.00 85.75 73 GLY A N 1
ATOM 600 C CA . GLY A 1 73 ? -6.032 0.790 7.865 1.00 85.75 73 GLY A CA 1
ATOM 601 C C . GLY A 1 73 ? -7.530 0.901 8.145 1.00 85.75 73 GLY A C 1
ATOM 602 O O . GLY A 1 73 ? -8.165 -0.114 8.431 1.00 85.75 73 GLY A O 1
ATOM 603 N N . LEU A 1 74 ? -8.118 2.095 7.998 1.00 81.88 74 LEU A N 1
ATOM 604 C CA . LEU A 1 74 ? -9.555 2.292 8.213 1.00 81.88 74 LEU A CA 1
ATOM 605 C C . LEU A 1 74 ? -10.399 1.533 7.181 1.00 81.88 74 LEU A C 1
ATOM 607 O O . LEU A 1 74 ? -11.397 0.903 7.538 1.00 81.88 74 LEU A O 1
ATOM 611 N N . PHE A 1 75 ? -9.988 1.560 5.911 1.00 81.38 75 PHE A N 1
ATOM 612 C CA . PHE A 1 75 ? -10.673 0.830 4.846 1.00 81.38 75 PHE A CA 1
ATOM 613 C C . PHE A 1 75 ? -10.662 -0.681 5.102 1.00 81.38 75 PHE A C 1
ATOM 615 O O . PHE A 1 75 ? -11.720 -1.313 5.118 1.00 81.38 75 PHE A O 1
ATOM 622 N N . ILE A 1 76 ? -9.482 -1.255 5.364 1.00 87.06 76 ILE A N 1
ATOM 623 C CA . ILE A 1 76 ? -9.342 -2.692 5.613 1.00 87.06 76 ILE A CA 1
ATOM 624 C C . ILE A 1 76 ? -10.104 -3.088 6.886 1.00 87.06 76 ILE A C 1
ATOM 626 O O . ILE A 1 76 ? -10.782 -4.117 6.889 1.00 87.06 76 ILE A O 1
ATOM 630 N N . ALA A 1 77 ? -10.066 -2.272 7.944 1.00 84.81 77 ALA A N 1
ATOM 631 C CA . ALA A 1 77 ? -10.821 -2.531 9.168 1.00 84.81 77 ALA A CA 1
ATOM 632 C C . ALA A 1 77 ? -12.334 -2.636 8.904 1.00 84.81 77 ALA A C 1
ATOM 634 O O . ALA A 1 77 ? -12.965 -3.587 9.367 1.00 84.81 77 ALA A O 1
ATOM 635 N N . ARG A 1 78 ? -12.905 -1.719 8.105 1.00 81.50 78 ARG A N 1
ATOM 636 C CA . ARG A 1 78 ? -14.338 -1.722 7.751 1.00 81.50 78 ARG A CA 1
ATOM 637 C C . ARG A 1 78 ? -14.755 -3.005 7.025 1.00 81.50 78 ARG A C 1
ATOM 639 O O . ARG A 1 78 ? -15.749 -3.622 7.401 1.00 81.50 78 ARG A O 1
ATOM 646 N N . ILE A 1 79 ? -13.984 -3.447 6.030 1.00 85.75 79 ILE A N 1
ATOM 647 C CA . ILE A 1 79 ? -14.311 -4.656 5.245 1.00 85.75 79 ILE A CA 1
ATOM 648 C C . ILE A 1 79 ? -13.959 -5.974 5.955 1.00 85.75 79 ILE A C 1
ATOM 650 O O . ILE A 1 79 ? -14.316 -7.048 5.473 1.00 85.75 79 ILE A O 1
ATOM 654 N N . SER A 1 80 ? -13.272 -5.911 7.099 1.00 91.31 80 SER A N 1
ATOM 655 C CA . SER A 1 80 ? -12.810 -7.089 7.850 1.00 91.31 80 SER A CA 1
ATOM 656 C C . SER A 1 80 ? -13.657 -7.412 9.085 1.00 91.31 80 SER A C 1
ATOM 658 O O . SER A 1 80 ? -13.264 -8.251 9.901 1.00 91.31 80 SER A O 1
ATOM 660 N N . ARG A 1 81 ? -14.826 -6.776 9.246 1.00 86.81 81 ARG A N 1
ATOM 661 C CA . ARG A 1 81 ? -15.744 -7.032 10.367 1.00 86.81 81 ARG A CA 1
ATOM 662 C C . ARG A 1 81 ? -16.134 -8.517 10.420 1.00 86.81 81 ARG A C 1
ATOM 664 O O . ARG A 1 81 ? -16.573 -9.091 9.428 1.00 86.81 81 ARG A O 1
ATOM 671 N N . GLY A 1 82 ? -15.967 -9.136 11.590 1.00 88.94 82 GLY A N 1
ATOM 672 C CA . GLY A 1 82 ? -16.290 -10.551 11.825 1.00 88.94 82 GLY A CA 1
ATOM 673 C C . GLY A 1 82 ? -15.175 -11.552 11.491 1.00 88.94 82 GLY A C 1
ATOM 674 O O . GLY A 1 82 ? -15.379 -12.749 11.674 1.00 88.94 82 GLY A O 1
ATOM 675 N N . ARG A 1 83 ? -13.998 -11.101 11.035 1.00 93.50 83 ARG A N 1
ATOM 676 C CA . ARG A 1 83 ? -12.822 -11.965 10.821 1.00 93.50 83 ARG A CA 1
ATOM 677 C C . ARG A 1 83 ? -12.015 -12.145 12.103 1.00 93.50 83 ARG A C 1
ATOM 679 O O . ARG A 1 83 ? -11.942 -11.244 12.938 1.00 93.50 83 ARG A O 1
ATOM 686 N N . THR A 1 84 ? -11.356 -13.292 12.248 1.00 93.50 84 THR A N 1
ATOM 687 C CA . THR A 1 84 ? -10.353 -13.462 13.307 1.00 93.50 84 THR A CA 1
ATOM 688 C C . THR A 1 84 ? -9.112 -12.619 13.005 1.00 93.50 84 THR A C 1
ATOM 690 O O . THR A 1 84 ? -8.775 -12.385 11.843 1.00 93.50 84 THR A O 1
ATOM 693 N N . LEU A 1 85 ? -8.370 -12.214 14.044 1.00 91.38 85 LEU A N 1
ATOM 694 C CA . LEU A 1 85 ? -7.124 -11.454 13.865 1.00 91.38 85 LEU A CA 1
ATOM 695 C C . LEU A 1 85 ? -6.118 -12.202 12.973 1.00 91.38 85 LEU A C 1
ATOM 697 O O . LEU A 1 85 ? -5.400 -11.587 12.194 1.00 91.38 85 LEU A O 1
ATOM 701 N N . ARG A 1 86 ? -6.095 -13.539 13.050 1.00 93.00 86 ARG A N 1
ATOM 702 C CA . ARG A 1 86 ? -5.234 -14.374 12.206 1.00 93.00 86 ARG A CA 1
ATOM 703 C C . ARG A 1 86 ? -5.632 -14.265 10.735 1.00 93.00 86 ARG A C 1
ATOM 705 O O . ARG A 1 86 ? -4.784 -13.943 9.913 1.00 93.00 86 ARG A O 1
ATOM 712 N N . GLU A 1 87 ? -6.897 -14.510 10.404 1.00 94.00 87 GLU A N 1
ATOM 713 C CA . GLU A 1 87 ? -7.386 -14.406 9.020 1.00 94.00 87 GLU A CA 1
ATOM 714 C C . GLU A 1 87 ? -7.167 -13.005 8.450 1.00 94.00 87 GLU A C 1
ATOM 716 O O . GLU A 1 87 ? -6.752 -12.874 7.303 1.00 94.00 87 GLU A O 1
ATOM 721 N N . PHE A 1 88 ? -7.390 -11.972 9.268 1.00 93.31 88 PHE A N 1
ATOM 722 C CA . PHE A 1 88 ? -7.124 -10.585 8.908 1.00 93.31 88 PHE A CA 1
ATOM 723 C C . PHE A 1 88 ? -5.654 -10.372 8.525 1.00 93.31 88 PHE A C 1
ATOM 725 O O . PHE A 1 88 ? -5.375 -9.938 7.411 1.00 93.31 88 PHE A O 1
ATOM 732 N N . VAL A 1 89 ? -4.711 -10.728 9.405 1.00 93.56 89 VAL A N 1
ATOM 733 C CA . VAL A 1 89 ? -3.275 -10.516 9.155 1.00 93.56 89 VAL A CA 1
ATOM 734 C C . VAL A 1 89 ? -2.811 -11.287 7.917 1.00 93.56 89 VAL A C 1
ATOM 736 O O . VAL A 1 89 ? -2.189 -10.704 7.033 1.00 93.56 89 VAL A O 1
ATOM 739 N N . PHE A 1 90 ? -3.155 -12.574 7.802 1.00 94.94 90 PHE A N 1
ATOM 740 C CA . PHE A 1 90 ? -2.760 -13.377 6.641 1.00 94.94 90 PHE A CA 1
ATOM 741 C C . PHE A 1 90 ? -3.396 -12.868 5.340 1.00 94.94 90 PHE A C 1
ATOM 743 O O . PHE A 1 90 ? -2.711 -12.777 4.323 1.00 94.94 90 PHE A O 1
ATOM 750 N N . GLY A 1 91 ? -4.679 -12.500 5.362 1.00 92.88 91 GLY A N 1
ATOM 751 C CA . GLY A 1 91 ? -5.372 -11.978 4.185 1.00 92.88 91 GLY A CA 1
ATOM 752 C C . GLY A 1 91 ? -4.758 -10.672 3.686 1.00 92.88 91 GLY A C 1
ATOM 753 O O . GLY A 1 91 ? -4.463 -10.543 2.500 1.00 92.88 91 GLY A O 1
ATOM 754 N N . VAL A 1 92 ? -4.501 -9.732 4.598 1.00 93.31 92 VAL A N 1
ATOM 755 C CA . VAL A 1 92 ? -3.919 -8.421 4.273 1.00 93.31 92 VAL A CA 1
ATOM 756 C C . VAL A 1 92 ? -2.471 -8.538 3.800 1.00 93.31 92 VAL A C 1
ATOM 758 O O . VAL A 1 92 ? -2.059 -7.777 2.931 1.00 93.31 92 VAL A O 1
ATOM 761 N N . MET A 1 93 ? -1.702 -9.491 4.330 1.00 92.81 93 MET A N 1
ATOM 762 C CA . MET A 1 93 ? -0.311 -9.687 3.920 1.00 92.81 93 MET A CA 1
ATOM 763 C C . MET A 1 93 ? -0.186 -10.412 2.577 1.00 92.81 93 MET A C 1
ATOM 765 O O . MET A 1 93 ? 0.529 -9.944 1.697 1.00 92.81 93 MET A O 1
ATOM 769 N N . PHE A 1 94 ? -0.857 -11.553 2.398 1.00 94.06 94 PHE A N 1
ATOM 770 C CA . PHE A 1 94 ? -0.553 -12.455 1.281 1.00 94.06 94 PHE A CA 1
ATOM 771 C C . PHE A 1 94 ? -1.374 -12.193 0.016 1.00 94.06 94 PHE A C 1
ATOM 773 O O . PHE A 1 94 ? -0.859 -12.405 -1.082 1.00 94.06 94 PHE A O 1
ATOM 780 N N . ILE A 1 95 ? -2.619 -11.713 0.132 1.00 92.50 95 ILE A N 1
ATOM 781 C CA . ILE A 1 95 ? -3.459 -11.462 -1.052 1.00 92.50 95 ILE A CA 1
ATOM 782 C C . ILE A 1 95 ? -2.858 -10.341 -1.922 1.00 92.50 95 ILE A C 1
ATOM 784 O O . ILE A 1 95 ? -2.664 -10.572 -3.119 1.00 92.50 95 ILE A O 1
ATOM 788 N N . PRO A 1 96 ? -2.494 -9.160 -1.376 1.00 93.19 96 PRO A N 1
ATOM 789 C CA . PRO A 1 96 ? -1.871 -8.107 -2.177 1.00 93.19 96 PRO A CA 1
ATOM 790 C C . PRO A 1 96 ? -0.471 -8.495 -2.657 1.00 93.19 96 PRO A C 1
ATOM 792 O O . PRO A 1 96 ? -0.117 -8.198 -3.794 1.00 93.19 96 PRO A O 1
ATOM 795 N N . LEU A 1 97 ? 0.301 -9.204 -1.824 1.00 94.31 97 LEU A N 1
ATOM 796 C CA . LEU A 1 97 ? 1.642 -9.674 -2.174 1.00 94.31 97 LEU A CA 1
ATOM 797 C C . LEU A 1 97 ? 1.635 -10.540 -3.440 1.00 94.31 97 LEU A C 1
ATOM 799 O O . LEU A 1 97 ? 2.463 -10.333 -4.322 1.00 94.31 97 LEU A O 1
ATOM 803 N N . GLY A 1 98 ? 0.677 -11.465 -3.569 1.00 94.81 98 GLY A N 1
ATOM 804 C CA . GLY A 1 98 ? 0.555 -12.301 -4.765 1.00 94.81 98 GLY A CA 1
ATOM 805 C C . GLY A 1 98 ? 0.319 -11.484 -6.039 1.00 94.81 98 GLY A C 1
ATOM 806 O O . GLY A 1 98 ? 0.949 -11.738 -7.066 1.00 94.81 98 GLY A O 1
ATOM 807 N N . PHE A 1 99 ? -0.536 -10.459 -5.966 1.00 94.44 99 PHE A N 1
ATOM 808 C CA . PHE A 1 99 ? -0.762 -9.557 -7.096 1.00 94.44 99 PHE A CA 1
ATOM 809 C C . PHE A 1 99 ? 0.482 -8.721 -7.423 1.00 94.44 99 PHE A C 1
ATOM 811 O O . PHE A 1 99 ? 0.815 -8.568 -8.595 1.00 94.44 99 PHE A O 1
ATOM 818 N N . ILE A 1 100 ? 1.199 -8.229 -6.407 1.00 95.25 100 ILE A N 1
ATOM 819 C CA . ILE A 1 100 ? 2.458 -7.488 -6.575 1.00 95.25 100 ILE A CA 1
ATOM 820 C C . ILE A 1 100 ? 3.501 -8.365 -7.275 1.00 95.25 100 ILE A C 1
ATOM 822 O O . ILE A 1 100 ? 4.092 -7.923 -8.259 1.00 95.25 100 ILE A O 1
ATOM 826 N N . PHE A 1 101 ? 3.685 -9.616 -6.840 1.00 96.56 101 PHE A N 1
ATOM 827 C CA . PHE A 1 101 ? 4.596 -10.539 -7.517 1.00 96.56 101 PHE A CA 1
ATOM 828 C C . PHE A 1 101 ? 4.215 -10.745 -8.978 1.00 96.56 101 PHE A C 1
ATOM 830 O O . PHE A 1 101 ? 5.089 -10.679 -9.840 1.00 96.56 101 PHE A O 1
ATOM 837 N N . ALA A 1 102 ? 2.930 -10.956 -9.271 1.00 96.19 102 ALA A N 1
ATOM 838 C CA . ALA A 1 102 ? 2.480 -11.170 -10.640 1.00 96.19 102 ALA A CA 1
ATOM 839 C C . ALA A 1 102 ? 2.729 -9.925 -11.500 1.00 96.19 102 ALA A C 1
ATOM 841 O O . ALA A 1 102 ? 3.304 -10.026 -12.579 1.00 96.19 102 ALA A O 1
ATOM 842 N N . TRP A 1 103 ? 2.358 -8.746 -10.998 1.00 96.62 103 TRP A N 1
ATOM 843 C CA . TRP A 1 103 ? 2.498 -7.487 -11.720 1.00 96.62 103 TRP A CA 1
ATOM 844 C C . TRP A 1 103 ? 3.962 -7.153 -12.021 1.00 96.62 103 TRP A C 1
ATOM 846 O O . TRP A 1 103 ? 4.326 -6.966 -13.180 1.00 96.62 103 TRP A O 1
ATOM 856 N N . PHE A 1 104 ? 4.821 -7.125 -11.000 1.00 95.75 104 PHE A N 1
ATOM 857 C CA . PHE A 1 104 ? 6.227 -6.771 -11.193 1.00 95.75 104 PHE A CA 1
ATOM 858 C C . PHE A 1 104 ? 6.996 -7.827 -11.982 1.00 95.75 104 PHE A C 1
ATOM 860 O O . PHE A 1 104 ? 7.842 -7.454 -12.788 1.00 95.75 104 PHE A O 1
ATOM 867 N N . SER A 1 105 ? 6.682 -9.116 -11.821 1.00 96.75 105 SER A N 1
ATOM 868 C CA . SER A 1 105 ? 7.347 -10.151 -12.620 1.00 96.75 105 SER A CA 1
ATOM 869 C C . SER A 1 105 ? 6.935 -10.067 -14.086 1.00 96.75 105 SER A C 1
ATOM 871 O O . SER A 1 105 ? 7.784 -10.091 -14.962 1.00 96.75 105 SER A O 1
ATOM 873 N N . ILE A 1 106 ? 5.643 -9.912 -14.384 1.00 97.25 106 ILE A N 1
ATOM 874 C CA . ILE A 1 106 ? 5.174 -9.903 -15.775 1.00 97.25 106 ILE A CA 1
ATOM 875 C C . ILE A 1 106 ? 5.643 -8.640 -16.499 1.00 97.25 106 ILE A C 1
ATOM 877 O O . ILE A 1 106 ? 6.293 -8.744 -17.535 1.00 97.25 106 ILE A O 1
ATOM 881 N N . PHE A 1 107 ? 5.370 -7.450 -15.961 1.00 96.81 107 PHE A N 1
ATOM 882 C CA . PHE A 1 107 ? 5.750 -6.198 -16.625 1.00 96.81 107 PHE A CA 1
ATOM 883 C C . PHE A 1 107 ? 7.254 -5.925 -16.525 1.00 96.81 107 PHE A C 1
ATOM 885 O O . PHE A 1 107 ? 7.877 -5.542 -17.514 1.00 96.81 107 PHE A O 1
ATOM 892 N N . GLY A 1 108 ? 7.843 -6.142 -15.347 1.00 95.94 108 GLY A N 1
ATOM 893 C CA . GLY A 1 108 ? 9.257 -5.877 -15.097 1.00 95.94 108 GLY A CA 1
ATOM 894 C C . GLY A 1 108 ? 10.164 -6.805 -15.894 1.00 95.94 108 GLY A C 1
ATOM 895 O O . GLY A 1 108 ? 11.023 -6.313 -16.620 1.00 95.94 108 GLY A O 1
ATOM 896 N N . ASN A 1 109 ? 9.952 -8.128 -15.840 1.00 96.94 109 ASN A N 1
ATOM 897 C CA . ASN A 1 109 ? 10.773 -9.046 -16.634 1.00 96.94 109 ASN A CA 1
ATOM 898 C C . ASN A 1 109 ? 10.525 -8.891 -18.138 1.00 96.94 109 ASN A C 1
ATOM 900 O O . ASN A 1 109 ? 11.479 -9.027 -18.890 1.00 96.94 109 ASN A O 1
ATOM 904 N N . SER A 1 110 ? 9.313 -8.523 -18.581 1.00 96.81 110 SER A N 1
ATOM 905 C CA . SER A 1 110 ? 9.083 -8.170 -19.993 1.00 96.81 110 SER A CA 1
ATOM 906 C C . SER A 1 110 ? 9.965 -7.004 -20.442 1.00 96.81 110 SER A C 1
ATOM 908 O O . SER A 1 110 ? 10.600 -7.076 -21.490 1.00 96.81 110 SER A O 1
ATOM 910 N N . ALA A 1 111 ? 10.019 -5.929 -19.650 1.00 96.44 111 ALA A N 1
ATOM 911 C CA . ALA A 1 111 ? 10.849 -4.774 -19.970 1.00 96.44 111 ALA A CA 1
ATOM 912 C C . ALA A 1 111 ? 12.345 -5.116 -19.918 1.00 96.44 111 ALA A C 1
ATOM 914 O O . ALA A 1 111 ? 13.087 -4.747 -20.824 1.00 96.44 111 ALA A O 1
ATOM 915 N N . ILE A 1 112 ? 12.781 -5.852 -18.890 1.00 95.81 112 ILE A N 1
ATOM 916 C CA . ILE A 1 112 ? 14.179 -6.278 -18.738 1.00 95.81 112 ILE A CA 1
ATOM 917 C C . ILE A 1 112 ? 14.612 -7.161 -19.913 1.00 95.81 112 ILE A C 1
ATOM 919 O O . ILE A 1 112 ? 15.687 -6.934 -20.460 1.00 95.81 112 ILE A O 1
ATOM 923 N N . ASP A 1 113 ? 13.786 -8.127 -20.323 1.00 95.31 113 ASP A N 1
ATOM 924 C CA . ASP A 1 113 ? 14.077 -9.014 -21.453 1.00 95.31 113 ASP A CA 1
ATOM 925 C C . ASP A 1 113 ? 14.187 -8.225 -22.767 1.00 95.31 113 ASP A C 1
ATOM 927 O O . ASP A 1 113 ? 15.157 -8.380 -23.505 1.00 95.31 113 ASP A O 1
ATOM 931 N N . LEU A 1 114 ? 13.267 -7.293 -23.036 1.00 95.94 114 LEU A N 1
ATOM 932 C CA . LEU A 1 114 ? 13.341 -6.439 -24.228 1.00 95.94 114 LEU A CA 1
ATOM 933 C C . LEU A 1 114 ? 14.601 -5.564 -24.242 1.00 95.94 114 LEU A C 1
ATOM 935 O O . LEU A 1 114 ? 15.290 -5.494 -25.263 1.00 95.94 114 LEU A O 1
ATOM 939 N N . VAL A 1 115 ? 14.937 -4.926 -23.116 1.00 96.38 115 VAL A N 1
ATOM 940 C CA . VAL A 1 115 ? 16.150 -4.099 -22.994 1.00 96.38 115 VAL A CA 1
ATOM 941 C C . VAL A 1 115 ? 17.408 -4.950 -23.180 1.00 96.38 115 VAL A C 1
ATOM 943 O O . VAL A 1 115 ? 18.310 -4.552 -23.918 1.00 96.38 115 VAL A O 1
ATOM 946 N N . ALA A 1 116 ? 17.458 -6.138 -22.571 1.00 95.25 116 ALA A N 1
ATOM 947 C CA . ALA A 1 116 ? 18.571 -7.075 -22.717 1.00 95.25 116 ALA A CA 1
ATOM 948 C C . ALA A 1 116 ? 18.746 -7.562 -24.167 1.00 95.25 116 ALA A C 1
ATOM 950 O O . ALA A 1 116 ? 19.872 -7.811 -24.596 1.00 95.25 116 ALA A O 1
ATOM 951 N N . ASN A 1 117 ? 17.655 -7.636 -24.934 1.00 94.75 117 ASN A N 1
ATOM 952 C CA . ASN A 1 117 ? 17.645 -8.015 -26.348 1.00 94.75 117 ASN A CA 1
ATOM 953 C C . ASN A 1 117 ? 17.742 -6.818 -27.318 1.00 94.75 117 ASN A C 1
ATOM 955 O O . ASN A 1 117 ? 17.488 -6.968 -28.513 1.00 94.75 117 ASN A O 1
ATOM 959 N N . GLY A 1 118 ? 18.143 -5.636 -26.835 1.00 93.75 118 GLY A N 1
ATOM 960 C CA . GLY A 1 118 ? 18.521 -4.500 -27.683 1.00 93.75 118 GLY A CA 1
ATOM 961 C C . GLY A 1 118 ? 17.526 -3.340 -27.740 1.00 93.75 118 GLY A C 1
ATOM 962 O O . GLY A 1 118 ? 17.820 -2.349 -28.405 1.00 93.75 118 GLY A O 1
ATOM 963 N N . ALA A 1 119 ? 16.399 -3.393 -27.022 1.00 95.06 119 ALA A N 1
ATOM 964 C CA . ALA A 1 119 ? 15.488 -2.252 -26.871 1.00 95.06 119 ALA A CA 1
ATOM 965 C C . ALA A 1 119 ? 16.039 -1.224 -25.860 1.00 95.06 119 ALA A C 1
ATOM 967 O O . ALA A 1 119 ? 15.435 -0.950 -24.826 1.00 95.06 119 ALA A O 1
ATOM 968 N N . THR A 1 120 ? 17.221 -0.666 -26.119 1.00 93.62 120 THR A N 1
ATOM 969 C CA . THR A 1 120 ? 17.893 0.259 -25.189 1.00 93.62 120 THR A CA 1
ATOM 970 C C . THR A 1 120 ? 17.102 1.547 -24.956 1.00 93.62 120 THR A C 1
ATOM 972 O O . THR A 1 120 ? 17.131 2.073 -23.846 1.00 93.62 120 THR A O 1
ATOM 975 N N . GLU A 1 121 ? 16.339 2.004 -25.954 1.00 93.19 121 GLU A N 1
ATOM 976 C CA . GLU A 1 121 ? 15.473 3.189 -25.869 1.00 93.19 121 GLU A CA 1
ATOM 977 C C . GLU A 1 121 ? 14.337 3.035 -24.839 1.00 93.19 121 GLU A C 1
ATOM 979 O O . GLU A 1 121 ? 13.977 3.989 -24.143 1.00 93.19 121 GLU A O 1
ATOM 984 N N . LEU A 1 122 ? 13.815 1.814 -24.665 1.00 94.62 122 LEU A N 1
ATOM 985 C CA . LEU A 1 122 ? 12.874 1.498 -23.587 1.00 94.62 122 LEU A CA 1
ATOM 986 C C . LEU A 1 122 ? 13.532 1.721 -22.220 1.00 94.62 122 LEU A C 1
ATOM 988 O O . LEU A 1 122 ? 12.937 2.326 -21.329 1.00 94.62 122 LEU A O 1
ATOM 992 N N . GLY A 1 123 ? 14.775 1.256 -22.067 1.00 93.00 123 GLY A N 1
ATOM 993 C CA . GLY A 1 123 ? 15.551 1.404 -20.838 1.00 93.00 123 GLY A CA 1
ATOM 994 C C . GLY A 1 123 ? 15.850 2.866 -20.512 1.00 93.00 123 GLY A C 1
ATOM 995 O O . GLY A 1 123 ? 15.627 3.292 -19.380 1.00 93.00 123 GLY A O 1
ATOM 996 N N . THR A 1 124 ? 16.286 3.653 -21.500 1.00 94.25 124 THR A N 1
ATOM 997 C CA . THR A 1 124 ? 16.528 5.093 -21.310 1.00 94.25 124 THR A CA 1
ATOM 998 C C . THR A 1 124 ? 15.239 5.822 -20.954 1.00 94.25 124 THR A C 1
ATOM 1000 O O . THR A 1 124 ? 15.215 6.577 -19.989 1.00 94.25 124 THR A O 1
ATOM 1003 N N . THR A 1 125 ? 14.131 5.525 -21.640 1.00 94.00 125 THR A N 1
ATOM 1004 C CA . THR A 1 125 ? 12.827 6.133 -21.332 1.00 94.00 125 THR A CA 1
ATOM 1005 C C . THR A 1 125 ? 12.361 5.787 -19.922 1.00 94.00 125 THR A C 1
ATOM 1007 O O . THR A 1 125 ? 11.868 6.658 -19.212 1.00 94.00 125 THR A O 1
ATOM 1010 N N . ALA A 1 126 ? 12.539 4.541 -19.478 1.00 89.94 126 ALA A N 1
ATOM 1011 C CA . ALA A 1 126 ? 12.150 4.119 -18.135 1.00 89.94 126 ALA A CA 1
ATOM 1012 C C . ALA A 1 126 ? 12.948 4.826 -17.022 1.00 89.94 126 ALA A C 1
ATOM 1014 O O . ALA A 1 126 ? 12.400 5.053 -15.943 1.00 89.94 126 ALA A O 1
ATOM 1015 N N . VAL A 1 127 ? 14.212 5.182 -17.276 1.00 88.62 127 VAL A N 1
ATOM 1016 C CA . VAL A 1 127 ? 15.073 5.902 -16.323 1.00 88.62 127 VAL A CA 1
ATOM 1017 C C . VAL A 1 127 ? 14.807 7.408 -16.360 1.00 88.62 127 VAL A C 1
ATOM 1019 O O . VAL A 1 127 ? 14.579 8.013 -15.314 1.00 88.62 127 VAL A O 1
ATOM 1022 N N . ASP A 1 128 ? 14.790 8.003 -17.553 1.00 88.50 128 ASP A N 1
ATOM 1023 C CA . ASP A 1 128 ? 14.698 9.456 -17.731 1.00 88.50 128 ASP A CA 1
ATOM 1024 C C . ASP A 1 128 ? 13.262 9.972 -17.569 1.00 88.50 128 ASP A C 1
ATOM 1026 O O . ASP A 1 128 ? 13.031 11.100 -17.131 1.00 88.50 128 ASP A O 1
ATOM 1030 N N . ASN A 1 129 ? 12.275 9.139 -17.906 1.00 87.44 129 ASN A N 1
ATOM 1031 C CA . ASN A 1 129 ? 10.858 9.457 -17.816 1.00 87.44 129 ASN A CA 1
ATOM 1032 C C . ASN A 1 129 ? 10.055 8.248 -17.319 1.00 87.44 129 ASN A C 1
ATOM 1034 O O . ASN A 1 129 ? 9.280 7.629 -18.052 1.00 87.44 129 ASN A O 1
ATOM 1038 N N . ALA A 1 130 ? 10.204 7.941 -16.030 1.00 83.88 130 ALA A N 1
ATOM 1039 C CA . ALA A 1 130 ? 9.546 6.806 -15.382 1.00 83.88 130 ALA A CA 1
ATOM 1040 C C . ALA A 1 130 ? 8.020 6.746 -15.613 1.00 83.88 130 ALA A C 1
ATOM 1042 O O . ALA A 1 130 ? 7.455 5.657 -15.708 1.00 83.88 130 ALA A O 1
ATOM 1043 N N . ALA A 1 131 ? 7.347 7.896 -15.764 1.00 85.75 131 ALA A N 1
ATOM 1044 C CA . ALA A 1 131 ? 5.914 7.952 -16.068 1.00 85.75 131 ALA A CA 1
ATOM 1045 C C . ALA A 1 131 ? 5.565 7.374 -17.455 1.00 85.75 131 ALA A C 1
ATOM 1047 O O . ALA A 1 131 ? 4.460 6.865 -17.647 1.00 85.75 131 ALA A O 1
ATOM 1048 N N . MET A 1 132 ? 6.507 7.419 -18.401 1.00 90.69 132 MET A N 1
ATOM 1049 C CA . MET A 1 132 ? 6.358 6.892 -19.758 1.00 90.69 132 MET A CA 1
ATOM 1050 C C . MET A 1 132 ? 6.823 5.443 -19.917 1.00 90.69 132 MET A C 1
ATOM 1052 O O . MET A 1 132 ? 6.463 4.813 -20.907 1.00 90.69 132 MET A O 1
ATOM 1056 N N . GLY A 1 133 ? 7.553 4.874 -18.950 1.00 92.62 133 GLY A N 1
ATOM 1057 C CA . GLY A 1 133 ? 8.164 3.544 -19.084 1.00 92.62 133 GLY A CA 1
ATOM 1058 C C . GLY A 1 133 ? 7.178 2.419 -19.431 1.00 92.62 133 GLY A C 1
ATOM 1059 O O . GLY A 1 133 ? 7.476 1.568 -20.265 1.00 92.62 133 GLY A O 1
ATOM 1060 N N . MET A 1 134 ? 5.969 2.435 -18.858 1.00 93.94 134 MET A N 1
ATOM 1061 C CA . MET A 1 134 ? 4.934 1.444 -19.190 1.00 93.94 134 MET A CA 1
ATOM 1062 C C . MET A 1 134 ? 4.395 1.616 -20.619 1.00 93.94 134 MET A C 1
ATOM 1064 O O . MET A 1 134 ? 4.101 0.631 -21.287 1.00 93.94 134 MET A O 1
ATOM 1068 N N . PHE A 1 135 ? 4.271 2.855 -21.096 1.00 95.44 135 PHE A N 1
ATOM 1069 C CA . PHE A 1 135 ? 3.791 3.134 -22.449 1.00 95.44 135 PHE A CA 1
ATOM 1070 C C . PHE A 1 135 ? 4.850 2.781 -23.494 1.00 95.44 135 PHE A C 1
ATOM 1072 O O . PHE A 1 135 ? 4.519 2.131 -24.479 1.00 95.44 135 PHE A O 1
ATOM 1079 N N . ALA A 1 136 ? 6.119 3.092 -23.218 1.00 95.81 136 ALA A N 1
ATOM 1080 C CA . ALA A 1 136 ? 7.246 2.649 -24.033 1.00 95.81 136 ALA A CA 1
ATOM 1081 C C . ALA A 1 136 ? 7.304 1.114 -24.122 1.00 95.81 136 ALA A C 1
ATOM 1083 O O . ALA A 1 136 ? 7.532 0.558 -25.190 1.00 95.81 136 ALA A O 1
ATOM 1084 N N . LEU A 1 137 ? 7.013 0.398 -23.027 1.00 96.38 137 LEU A N 1
ATOM 1085 C CA . LEU A 1 137 ? 6.917 -1.064 -23.059 1.00 96.38 137 LEU A CA 1
ATOM 1086 C C . LEU A 1 137 ? 5.815 -1.540 -24.021 1.00 96.38 137 LEU A C 1
ATOM 1088 O O . LEU A 1 137 ? 6.013 -2.506 -24.753 1.00 96.38 137 LEU A O 1
ATOM 1092 N N . PHE A 1 138 ? 4.654 -0.880 -24.033 1.00 96.88 138 PHE A N 1
ATOM 1093 C CA . PHE A 1 138 ? 3.528 -1.268 -24.889 1.00 96.88 138 PHE A CA 1
ATOM 1094 C C . PHE A 1 138 ? 3.793 -1.089 -26.379 1.00 96.88 138 PHE A C 1
ATOM 1096 O O . PHE A 1 138 ? 3.173 -1.792 -27.174 1.00 96.88 138 PHE A O 1
ATOM 1103 N N . GLU A 1 139 ? 4.712 -0.210 -26.771 1.00 96.00 139 GLU A N 1
ATOM 1104 C CA . GLU A 1 139 ? 5.104 -0.025 -28.173 1.00 96.00 139 GLU A CA 1
ATOM 1105 C C . GLU A 1 139 ? 5.762 -1.275 -28.772 1.00 96.00 139 GLU A C 1
ATOM 1107 O O . GLU A 1 139 ? 5.674 -1.498 -29.979 1.00 96.00 139 GLU A O 1
ATOM 1112 N N . HIS A 1 140 ? 6.329 -2.143 -27.931 1.00 95.25 140 HIS A N 1
ATOM 1113 C CA . HIS A 1 140 ? 6.898 -3.426 -28.347 1.00 95.25 140 HIS A CA 1
ATOM 1114 C C . HIS A 1 140 ? 5.863 -4.552 -28.489 1.00 95.25 140 HIS A C 1
ATOM 1116 O O . HIS A 1 140 ? 6.213 -5.654 -28.912 1.00 95.25 140 HIS A O 1
ATOM 1122 N N . TYR A 1 141 ? 4.594 -4.296 -28.160 1.00 95.31 141 TYR A N 1
ATOM 1123 C CA . TYR A 1 141 ? 3.522 -5.283 -28.225 1.00 95.31 141 TYR A CA 1
ATOM 1124 C C . TYR A 1 141 ? 2.498 -4.963 -29.325 1.00 95.31 141 TYR A C 1
ATOM 1126 O O . TYR A 1 141 ? 2.234 -3.795 -29.629 1.00 95.31 141 TYR A O 1
ATOM 1134 N N . PRO A 1 142 ? 1.853 -5.989 -29.918 1.00 93.44 142 PRO A N 1
ATOM 1135 C CA . PRO A 1 142 ? 0.723 -5.775 -30.812 1.00 93.44 142 PRO A CA 1
ATOM 1136 C C . PRO A 1 142 ? -0.389 -4.981 -30.120 1.00 93.44 142 PRO A C 1
ATOM 1138 O O . PRO A 1 142 ? -0.644 -5.150 -28.929 1.00 93.44 142 PRO A O 1
ATOM 1141 N N . TYR A 1 143 ? -1.101 -4.152 -30.887 1.00 94.62 143 TYR A N 1
ATOM 1142 C CA . TYR A 1 143 ? -2.187 -3.311 -30.372 1.00 94.62 143 TYR A CA 1
ATOM 1143 C C . TYR A 1 143 ? -1.749 -2.310 -29.286 1.00 94.62 143 TYR A C 1
ATOM 1145 O O . TYR A 1 143 ? -2.548 -1.972 -28.410 1.00 94.62 143 TYR A O 1
ATOM 1153 N N . SER A 1 144 ? -0.517 -1.797 -29.368 1.00 95.12 144 SER A N 1
ATOM 1154 C CA . SER A 1 144 ? 0.057 -0.802 -28.447 1.00 95.12 144 SER A CA 1
ATOM 1155 C C . SER A 1 144 ? -0.914 0.327 -28.074 1.00 95.12 144 SER A C 1
ATOM 1157 O O . SER A 1 144 ? -1.119 0.599 -26.896 1.00 95.12 144 SER A O 1
ATOM 1159 N N . ASN A 1 145 ? -1.618 0.913 -29.049 1.00 95.19 145 ASN A N 1
ATOM 1160 C CA . ASN A 1 145 ? -2.624 1.958 -28.814 1.00 95.19 145 ASN A CA 1
ATOM 1161 C C . ASN A 1 145 ? -3.745 1.521 -27.852 1.00 95.19 145 ASN A C 1
ATOM 1163 O O . ASN A 1 145 ? -4.189 2.309 -27.017 1.00 95.19 145 ASN A O 1
ATOM 1167 N N . ILE A 1 146 ? -4.206 0.270 -27.954 1.00 95.75 146 ILE A N 1
ATOM 1168 C CA . ILE A 1 146 ? -5.250 -0.287 -27.083 1.00 95.75 146 ILE A CA 1
ATOM 1169 C C . ILE A 1 146 ? -4.691 -0.521 -25.677 1.00 95.75 146 ILE A C 1
ATOM 1171 O O . ILE A 1 146 ? -5.355 -0.184 -24.698 1.00 95.75 146 ILE A O 1
ATOM 1175 N N . LEU A 1 147 ? -3.471 -1.057 -25.569 1.00 96.06 147 LEU A N 1
ATOM 1176 C CA . LEU A 1 147 ? -2.794 -1.279 -24.286 1.00 96.06 147 LEU A CA 1
ATOM 1177 C C . LEU A 1 147 ? -2.536 0.048 -23.558 1.00 96.06 147 LEU A C 1
ATOM 1179 O O . LEU A 1 147 ? -2.850 0.173 -22.374 1.00 96.06 147 LEU A O 1
ATOM 1183 N N . SER A 1 148 ? -2.066 1.068 -24.278 1.00 96.06 148 SER A N 1
ATOM 1184 C CA . SER A 1 148 ? -1.867 2.423 -23.761 1.00 96.06 148 SER A CA 1
ATOM 1185 C C . SER A 1 148 ? -3.179 3.054 -23.305 1.00 96.06 148 SER A C 1
ATOM 1187 O O . SER A 1 148 ? -3.252 3.567 -22.188 1.00 96.06 148 SER A O 1
ATOM 1189 N N . LEU A 1 149 ? -4.252 2.952 -24.098 1.00 95.38 149 LEU A N 1
ATOM 1190 C CA . LEU A 1 149 ? -5.575 3.424 -23.684 1.00 95.38 149 LEU A CA 1
ATOM 1191 C C . LEU A 1 149 ? -6.061 2.701 -22.420 1.00 95.38 149 LEU A C 1
ATOM 1193 O O . LEU A 1 149 ? -6.553 3.344 -21.493 1.00 95.38 149 LEU A O 1
ATOM 1197 N N . ALA A 1 150 ? -5.887 1.379 -22.346 1.00 94.94 150 ALA A N 1
ATOM 1198 C CA . ALA A 1 150 ? -6.225 0.603 -21.158 1.00 94.94 150 ALA A CA 1
ATOM 1199 C C . ALA A 1 150 ? -5.408 1.056 -19.938 1.00 94.94 150 ALA A C 1
ATOM 1201 O O . ALA A 1 150 ? -5.978 1.217 -18.860 1.00 94.94 150 ALA A O 1
ATOM 1202 N N . GLY A 1 151 ? -4.110 1.326 -20.109 1.00 94.56 151 GLY A N 1
ATOM 1203 C CA . GLY A 1 151 ? -3.235 1.878 -19.075 1.00 94.56 151 GLY A CA 1
ATOM 1204 C C . GLY A 1 151 ? -3.725 3.229 -18.549 1.00 94.56 151 GLY A C 1
ATOM 1205 O O . GLY A 1 151 ? -3.839 3.405 -17.336 1.00 94.56 151 GLY A O 1
ATOM 1206 N N . VAL A 1 152 ? -4.106 4.148 -19.443 1.00 94.94 152 VAL A N 1
ATOM 1207 C CA . VAL A 1 152 ? -4.688 5.451 -19.070 1.00 94.94 152 VAL A CA 1
ATOM 1208 C C . VAL A 1 152 ? -5.998 5.270 -18.302 1.00 94.94 152 VAL A C 1
ATOM 1210 O O . VAL A 1 152 ? -6.179 5.875 -17.247 1.00 94.94 152 VAL A O 1
ATOM 1213 N N . VAL A 1 153 ? -6.902 4.411 -18.783 1.00 94.50 153 VAL A N 1
ATOM 1214 C CA . VAL A 1 153 ? -8.187 4.142 -18.115 1.00 94.50 153 VAL A CA 1
ATOM 1215 C C . VAL A 1 153 ? -7.974 3.525 -16.732 1.00 94.50 153 VAL A C 1
ATOM 1217 O O . VAL A 1 153 ? -8.617 3.945 -15.773 1.00 94.50 153 VAL A O 1
ATOM 1220 N N . ILE A 1 154 ? -7.064 2.556 -16.598 1.00 93.69 154 ILE A N 1
ATOM 1221 C CA . ILE A 1 154 ? -6.721 1.946 -15.305 1.00 93.69 154 ILE A CA 1
ATOM 1222 C C . ILE A 1 154 ? -6.155 3.002 -14.357 1.00 93.69 154 ILE A C 1
ATOM 1224 O O . ILE A 1 154 ? -6.615 3.092 -13.219 1.00 93.69 154 ILE A O 1
ATOM 1228 N N . GLY A 1 155 ? -5.204 3.813 -14.829 1.00 92.62 155 GLY A N 1
ATOM 1229 C CA . GLY A 1 155 ? -4.614 4.901 -14.054 1.00 92.62 155 GLY A CA 1
ATOM 1230 C C . GLY A 1 155 ? -5.670 5.888 -13.563 1.00 92.62 155 GLY A C 1
ATOM 1231 O O . GLY A 1 155 ? -5.710 6.198 -12.375 1.00 92.62 155 GLY A O 1
ATOM 1232 N N . LEU A 1 156 ? -6.590 6.301 -14.440 1.00 93.62 156 LEU A N 1
ATOM 1233 C CA . LEU A 1 156 ? -7.695 7.195 -14.095 1.00 93.62 156 LEU A CA 1
ATOM 1234 C C . LEU A 1 156 ? -8.632 6.572 -13.054 1.00 93.62 156 LEU A C 1
ATOM 1236 O O . LEU A 1 156 ? -8.963 7.217 -12.063 1.00 93.62 156 LEU A O 1
ATOM 1240 N N . VAL A 1 157 ? -9.043 5.315 -13.244 1.00 93.12 157 VAL A N 1
ATOM 1241 C CA . VAL A 1 157 ? -9.935 4.619 -12.305 1.00 93.12 157 VAL A CA 1
ATOM 1242 C C . VAL A 1 157 ? -9.270 4.460 -10.939 1.00 93.12 157 VAL A C 1
ATOM 1244 O O . VAL A 1 157 ? -9.910 4.726 -9.921 1.00 93.12 157 VAL A O 1
ATOM 1247 N N . PHE A 1 158 ? -7.996 4.059 -10.890 1.00 91.56 158 PHE A N 1
ATOM 1248 C CA . PHE A 1 158 ? -7.247 3.941 -9.636 1.00 91.56 158 PHE A CA 1
ATOM 1249 C C . PHE A 1 158 ? -7.062 5.286 -8.956 1.00 91.56 158 PHE A C 1
ATOM 1251 O O . PHE A 1 158 ? -7.274 5.373 -7.746 1.00 91.56 158 PHE A O 1
ATOM 1258 N N . PHE A 1 159 ? -6.744 6.330 -9.716 1.00 90.81 159 PHE A N 1
ATOM 1259 C CA . PHE A 1 159 ? -6.620 7.678 -9.189 1.00 90.81 159 PHE A CA 1
ATOM 1260 C C . PHE A 1 159 ? -7.942 8.167 -8.591 1.00 90.81 159 PHE A C 1
ATOM 1262 O O . PHE A 1 159 ? -7.977 8.509 -7.414 1.00 90.81 159 PHE A O 1
ATOM 1269 N N . VAL A 1 160 ? -9.040 8.127 -9.353 1.00 91.62 160 VAL A N 1
ATOM 1270 C CA . VAL A 1 160 ? -10.357 8.609 -8.904 1.00 91.62 160 VAL A CA 1
ATOM 1271 C C . VAL A 1 160 ? -10.849 7.823 -7.690 1.00 91.62 160 VAL A C 1
ATOM 1273 O O . VAL A 1 160 ? -11.242 8.424 -6.696 1.00 91.62 160 VAL A O 1
ATOM 1276 N N . THR A 1 161 ? -10.772 6.490 -7.726 1.00 90.50 161 THR A N 1
ATOM 1277 C CA . THR A 1 161 ? -11.245 5.641 -6.616 1.00 90.50 161 THR A CA 1
ATOM 1278 C C . THR A 1 161 ? -10.424 5.866 -5.342 1.00 90.50 161 THR A C 1
ATOM 1280 O O . THR A 1 161 ? -10.979 5.909 -4.241 1.00 90.50 161 THR A O 1
ATOM 1283 N N . SER A 1 162 ? -9.104 6.038 -5.478 1.00 89.25 162 SER A N 1
ATOM 1284 C CA . SER A 1 162 ? -8.211 6.281 -4.337 1.00 89.25 162 SER A CA 1
ATOM 1285 C C . SER A 1 162 ? -8.384 7.688 -3.774 1.00 89.25 162 SER A C 1
ATOM 1287 O O . SER A 1 162 ? -8.473 7.843 -2.559 1.00 89.25 162 SER A O 1
ATOM 1289 N N . ALA A 1 163 ? -8.476 8.704 -4.638 1.00 90.19 163 ALA A N 1
ATOM 1290 C CA . ALA A 1 163 ? -8.687 10.093 -4.237 1.00 90.19 163 ALA A CA 1
ATOM 1291 C C . ALA A 1 163 ? -10.020 10.261 -3.500 1.00 90.19 163 ALA A C 1
ATOM 1293 O O . ALA A 1 163 ? -10.079 10.895 -2.448 1.00 90.19 163 ALA A O 1
ATOM 1294 N N . ASP A 1 164 ? -11.072 9.631 -4.015 1.00 89.12 164 ASP A N 1
ATOM 1295 C CA . ASP A 1 164 ? -12.399 9.664 -3.419 1.00 89.12 164 ASP A CA 1
ATOM 1296 C C . ASP A 1 164 ? -12.438 8.993 -2.035 1.00 89.12 164 ASP A C 1
ATOM 1298 O O . ASP A 1 164 ? -12.920 9.572 -1.056 1.00 89.12 164 ASP A O 1
ATOM 1302 N N . SER A 1 165 ? -11.838 7.806 -1.925 1.00 88.00 165 SER A N 1
ATOM 1303 C CA . SER A 1 165 ? -11.704 7.100 -0.648 1.00 88.00 165 SER A CA 1
ATOM 1304 C C . SER A 1 165 ? -10.848 7.898 0.346 1.00 88.00 165 SER A C 1
ATOM 1306 O O . SER A 1 165 ? -11.192 7.996 1.524 1.00 88.00 165 SER A O 1
ATOM 1308 N N . GLY A 1 166 ? -9.745 8.496 -0.112 1.00 88.94 166 GLY A N 1
ATOM 1309 C CA . GLY A 1 166 ? -8.856 9.315 0.715 1.00 88.94 166 GLY A CA 1
ATOM 1310 C C . GLY A 1 166 ? -9.556 10.555 1.265 1.00 88.94 166 GLY A C 1
ATOM 1311 O O . GLY A 1 166 ? -9.474 10.834 2.463 1.00 88.94 166 GLY A O 1
ATOM 1312 N N . ALA A 1 167 ? -10.316 11.253 0.420 1.00 91.06 167 ALA A N 1
ATOM 1313 C CA . ALA A 1 167 ? -11.111 12.408 0.820 1.00 91.06 167 ALA A CA 1
ATOM 1314 C C . ALA A 1 167 ? -12.173 12.046 1.869 1.00 91.06 167 ALA A C 1
ATOM 1316 O O . ALA A 1 167 ? -12.386 12.808 2.815 1.00 91.06 167 ALA A O 1
ATOM 1317 N N . LEU A 1 168 ? -12.801 10.870 1.748 1.00 88.31 168 LEU A N 1
ATOM 1318 C CA . LEU A 1 168 ? -13.742 10.366 2.748 1.00 88.31 168 LEU A CA 1
ATOM 1319 C C . LEU A 1 168 ? -13.065 10.139 4.107 1.00 88.31 168 LEU A C 1
ATOM 1321 O O . LEU A 1 168 ? -13.599 10.553 5.135 1.00 88.31 168 LEU A O 1
ATOM 1325 N N . VAL A 1 169 ? -11.880 9.522 4.131 1.00 87.62 169 VAL A N 1
ATOM 1326 C CA . VAL A 1 169 ? -11.155 9.294 5.391 1.00 87.62 169 VAL A CA 1
ATOM 1327 C C . VAL A 1 169 ? -10.722 10.609 6.033 1.00 87.62 169 VAL A C 1
ATOM 1329 O O . VAL A 1 169 ? -10.909 10.779 7.236 1.00 87.62 169 VAL A O 1
ATOM 1332 N N . LEU A 1 170 ? -10.212 11.565 5.254 1.00 89.75 170 LEU A N 1
ATOM 1333 C CA . LEU A 1 170 ? -9.858 12.891 5.770 1.00 89.75 170 LEU A CA 1
ATOM 1334 C C . LEU A 1 170 ? -11.074 13.625 6.347 1.00 89.75 170 LEU A C 1
ATOM 1336 O O . LEU A 1 170 ? -10.979 14.235 7.414 1.00 89.75 170 LEU A O 1
ATOM 1340 N N . ALA A 1 171 ? -12.230 13.519 5.689 1.00 91.06 171 ALA A N 1
ATOM 1341 C CA . ALA A 1 171 ? -13.474 14.088 6.189 1.00 91.06 171 ALA A CA 1
ATOM 1342 C C . ALA A 1 171 ? -13.920 13.428 7.505 1.00 91.06 171 ALA A C 1
ATOM 1344 O O . ALA A 1 171 ? -14.286 14.133 8.447 1.00 91.06 171 ALA A O 1
ATOM 1345 N N . ASN A 1 172 ? -13.816 12.100 7.609 1.00 86.94 172 ASN A N 1
ATOM 1346 C CA . ASN A 1 172 ? -14.122 11.357 8.836 1.00 86.94 172 ASN A CA 1
ATOM 1347 C C . ASN A 1 172 ? -13.181 11.745 9.988 1.00 86.94 172 ASN A C 1
ATOM 1349 O O . ASN A 1 172 ? -13.651 12.021 11.087 1.00 86.94 172 ASN A O 1
ATOM 1353 N N . LEU A 1 173 ? -11.872 11.851 9.732 1.00 86.56 173 LEU A N 1
ATOM 1354 C CA . LEU A 1 173 ? -10.875 12.272 10.729 1.00 86.56 173 LEU A CA 1
ATOM 1355 C C . LEU A 1 173 ? -11.032 13.739 11.162 1.00 86.56 173 LEU A C 1
ATOM 1357 O O . LEU A 1 173 ? -10.618 14.107 12.258 1.00 86.56 173 LEU A O 1
ATOM 1361 N N . SER A 1 174 ? -11.638 14.571 10.314 1.00 89.50 174 SER A N 1
ATOM 1362 C CA . SER A 1 174 ? -11.897 15.992 10.586 1.00 89.50 174 SER A CA 1
ATOM 1363 C C . SER A 1 174 ? -13.262 16.252 11.237 1.00 89.50 174 SER A C 1
ATOM 1365 O O . SER A 1 174 ? -13.614 17.404 11.486 1.00 89.50 174 SER A O 1
ATOM 1367 N N . SER A 1 175 ? -14.041 15.202 11.504 1.00 87.31 175 SER A N 1
ATOM 1368 C CA . SER A 1 175 ? -15.387 15.287 12.074 1.00 87.31 175 SER A CA 1
ATOM 1369 C C . SER A 1 175 ? -15.407 14.798 13.527 1.00 87.31 175 SER A C 1
ATOM 1371 O O . SER A 1 175 ? -14.603 13.962 13.930 1.00 87.31 175 SER A O 1
ATOM 1373 N N . LYS A 1 176 ? -16.342 15.311 14.336 1.00 81.69 176 LYS A N 1
ATOM 1374 C CA . LYS A 1 176 ? -16.552 14.894 15.735 1.00 81.69 176 LYS A CA 1
ATOM 1375 C C . LYS A 1 176 ? -17.963 14.342 15.917 1.00 81.69 176 LYS A C 1
ATOM 1377 O O . LYS A 1 176 ? -18.891 14.838 15.290 1.00 81.69 176 LYS A O 1
ATOM 1382 N N . GLY A 1 177 ? -18.119 13.355 16.802 1.00 72.12 177 GLY A N 1
ATOM 1383 C CA . GLY A 1 177 ? -19.430 12.794 17.154 1.00 72.12 177 GLY A CA 1
ATOM 1384 C C . GLY A 1 177 ? -20.073 11.922 16.071 1.00 72.12 177 GLY A C 1
ATOM 1385 O O . GLY A 1 177 ? -21.277 11.694 16.124 1.00 72.12 177 GLY A O 1
ATOM 1386 N N . LEU A 1 178 ? -19.298 11.443 15.092 1.00 74.38 178 LEU A N 1
ATOM 1387 C CA . LEU A 1 178 ? -19.780 10.453 14.130 1.00 74.38 178 LEU A CA 1
ATOM 1388 C C . LEU A 1 178 ? -19.992 9.110 14.839 1.00 74.38 178 LEU A C 1
ATOM 1390 O O . LEU A 1 178 ? -19.109 8.634 15.554 1.00 74.38 178 LEU A O 1
ATOM 1394 N N . SER A 1 179 ? -21.147 8.484 14.619 1.00 66.94 179 SER A N 1
ATOM 1395 C CA . SER A 1 179 ? -21.336 7.067 14.934 1.00 66.94 179 SER A CA 1
ATOM 1396 C C . SER A 1 179 ? -20.442 6.207 14.035 1.00 66.94 179 SER A C 1
ATOM 1398 O O . SER A 1 179 ? -20.124 6.610 12.919 1.00 66.94 179 SER A O 1
ATOM 1400 N N . ASN A 1 180 ? -20.078 4.999 14.481 1.00 61.78 180 ASN A N 1
ATOM 1401 C CA . ASN A 1 180 ? -19.172 4.098 13.745 1.00 61.78 180 ASN A CA 1
ATOM 1402 C C . ASN A 1 180 ? -19.608 3.795 12.295 1.00 61.78 180 ASN A C 1
ATOM 1404 O O . ASN A 1 180 ? -18.757 3.484 11.462 1.00 61.78 180 ASN A O 1
ATOM 1408 N N . ASP A 1 181 ? -20.903 3.923 11.996 1.00 66.00 181 ASP A N 1
ATOM 1409 C CA . ASP A 1 181 ? -21.493 3.660 10.679 1.00 66.00 181 ASP A CA 1
ATOM 1410 C C . ASP A 1 181 ? -21.883 4.940 9.905 1.00 66.00 181 ASP A C 1
ATOM 1412 O O . ASP A 1 181 ? -22.437 4.850 8.811 1.00 66.00 181 ASP A O 1
ATOM 1416 N N . ALA A 1 182 ? -21.607 6.134 10.447 1.00 76.12 182 ALA A N 1
ATOM 1417 C CA . ALA A 1 182 ? -21.897 7.400 9.774 1.00 76.12 182 ALA A CA 1
ATOM 1418 C C . ALA A 1 182 ? -20.641 7.974 9.113 1.00 76.12 182 ALA A C 1
ATOM 1420 O O . ALA A 1 182 ? -19.597 8.137 9.746 1.00 76.12 182 ALA A O 1
ATOM 1421 N N . ASP A 1 183 ? -20.768 8.323 7.836 1.00 82.06 183 ASP A N 1
ATOM 1422 C CA . ASP A 1 183 ? -19.740 9.057 7.111 1.00 82.06 183 ASP A CA 1
ATOM 1423 C C . ASP A 1 183 ? -19.894 10.573 7.313 1.00 82.06 183 ASP A C 1
ATOM 1425 O O . ASP A 1 183 ? -20.980 11.101 7.567 1.00 82.06 183 ASP A O 1
ATOM 1429 N N . ALA A 1 184 ? -18.776 11.281 7.191 1.00 85.81 184 ALA A N 1
ATOM 1430 C CA . ALA A 1 184 ? -18.709 12.726 7.303 1.00 85.81 184 ALA A CA 1
ATOM 1431 C C . ALA A 1 184 ? -19.558 13.445 6.234 1.00 85.81 184 ALA A C 1
ATOM 1433 O O . ALA A 1 1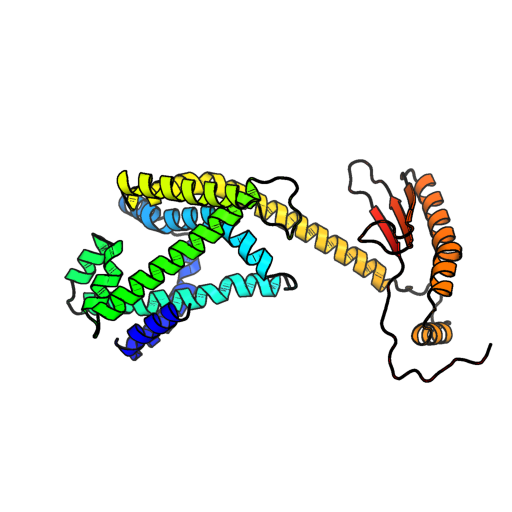84 ? -19.792 12.910 5.144 1.00 85.81 184 ALA A O 1
ATOM 1434 N N . PRO A 1 185 ? -19.974 14.700 6.498 1.00 88.56 185 PRO A N 1
ATOM 1435 C CA . PRO A 1 185 ? -20.750 15.492 5.551 1.00 88.56 185 PRO A CA 1
ATOM 1436 C C . PRO A 1 185 ? -20.091 15.595 4.170 1.00 88.56 185 PRO A C 1
ATOM 1438 O O . PRO A 1 185 ? -18.885 15.826 4.051 1.00 88.56 185 PRO A O 1
ATOM 1441 N N . ILE A 1 186 ? -20.907 15.518 3.115 1.00 90.94 186 ILE A N 1
ATOM 1442 C CA . ILE A 1 186 ? -20.445 15.525 1.715 1.00 90.94 186 ILE A CA 1
ATOM 1443 C C . ILE A 1 186 ? -19.590 16.761 1.401 1.00 90.94 186 ILE A C 1
ATOM 1445 O O . ILE A 1 186 ? -18.579 16.646 0.712 1.00 90.94 186 ILE A O 1
ATOM 1449 N N . TRP A 1 187 ? -19.943 17.936 1.935 1.00 93.12 187 TRP A N 1
ATOM 1450 C CA . TRP A 1 187 ? -19.180 19.166 1.692 1.00 93.12 187 TRP A CA 1
ATOM 1451 C C . TRP A 1 187 ? -17.730 19.060 2.190 1.00 93.12 187 TRP A C 1
ATOM 1453 O O . TRP A 1 187 ? -16.825 19.573 1.537 1.00 93.12 187 TRP A O 1
ATOM 1463 N N . LEU A 1 188 ? -17.497 18.361 3.307 1.00 93.25 188 LEU A N 1
ATOM 1464 C CA . LEU A 1 188 ? -16.171 18.201 3.898 1.00 93.25 188 LEU A CA 1
ATOM 1465 C C . LEU A 1 188 ? -15.321 17.229 3.072 1.00 93.25 188 LEU A C 1
ATOM 1467 O O . LEU A 1 188 ? -14.130 17.458 2.873 1.00 93.25 188 LEU A O 1
ATOM 1471 N N . ARG A 1 189 ? -15.946 16.185 2.515 1.00 92.25 189 ARG A N 1
ATOM 1472 C CA . ARG A 1 189 ? -15.315 15.303 1.521 1.00 92.25 189 ARG A CA 1
ATOM 1473 C C . ARG A 1 189 ? -14.945 16.070 0.253 1.00 92.25 189 ARG A C 1
ATOM 1475 O O . ARG A 1 189 ? -13.821 15.935 -0.215 1.00 92.25 189 ARG A O 1
ATOM 1482 N N . LEU A 1 190 ? -15.845 16.903 -0.275 1.00 94.06 190 LEU A N 1
ATOM 1483 C CA . LEU A 1 190 ? -15.558 17.743 -1.446 1.00 94.06 190 LEU A CA 1
ATOM 1484 C C . LEU A 1 190 ? -14.417 18.729 -1.171 1.00 94.06 190 LEU A C 1
ATOM 1486 O O . LEU A 1 190 ? -13.538 18.890 -2.015 1.00 94.06 190 LEU A O 1
ATOM 1490 N N . PHE A 1 191 ? -14.389 19.333 0.020 1.00 95.44 191 PHE A N 1
ATOM 1491 C CA . PHE A 1 191 ? -13.291 20.191 0.457 1.00 95.44 191 PHE A CA 1
ATOM 1492 C C . PHE A 1 191 ? -11.952 19.442 0.448 1.00 95.44 191 PHE A C 1
ATOM 1494 O O . PHE A 1 191 ? -11.001 19.909 -0.175 1.00 95.44 191 PHE A O 1
ATOM 1501 N N . TRP A 1 192 ? -11.873 18.262 1.073 1.00 94.81 192 TRP A N 1
ATOM 1502 C CA . TRP A 1 192 ? -10.633 17.481 1.118 1.00 94.81 192 TRP A CA 1
ATOM 1503 C C . TRP A 1 192 ? -10.212 16.931 -0.248 1.00 94.81 192 TRP A C 1
ATOM 1505 O O . TRP A 1 192 ? -9.017 16.896 -0.545 1.00 94.81 192 TRP A O 1
ATOM 1515 N N . ALA A 1 193 ? -11.162 16.564 -1.109 1.00 94.56 193 ALA A N 1
ATOM 1516 C CA . ALA A 1 193 ? -10.871 16.178 -2.488 1.00 94.56 193 ALA A CA 1
ATOM 1517 C C . ALA A 1 193 ? -10.275 17.354 -3.284 1.00 94.56 193 ALA A C 1
ATOM 1519 O O . ALA A 1 193 ? -9.254 17.200 -3.954 1.00 94.56 193 ALA A O 1
ATOM 1520 N N . ALA A 1 194 ? -10.854 18.553 -3.161 1.00 95.19 194 ALA A N 1
ATOM 1521 C CA . ALA A 1 194 ? -10.345 19.751 -3.826 1.00 95.19 194 ALA A CA 1
ATOM 1522 C C . ALA A 1 194 ? -8.982 20.192 -3.266 1.00 95.19 194 ALA A C 1
ATOM 1524 O O . ALA A 1 194 ? -8.079 20.518 -4.034 1.00 95.19 194 ALA A O 1
ATOM 1525 N N . ALA A 1 195 ? -8.806 20.160 -1.943 1.00 95.31 195 ALA A N 1
ATOM 1526 C CA . ALA A 1 195 ? -7.560 20.541 -1.283 1.00 95.31 195 ALA A CA 1
ATOM 1527 C C . ALA A 1 195 ? -6.402 19.605 -1.657 1.00 95.31 195 ALA A C 1
ATOM 1529 O O . ALA A 1 195 ? -5.324 20.073 -2.024 1.00 95.31 195 ALA A O 1
ATOM 1530 N N . THR A 1 196 ? -6.620 18.286 -1.625 1.00 92.50 196 THR A N 1
ATOM 1531 C CA . THR A 1 196 ? -5.593 17.312 -2.037 1.00 92.50 196 THR A CA 1
ATOM 1532 C C . THR A 1 196 ? -5.288 17.411 -3.532 1.00 92.50 196 THR A C 1
ATOM 1534 O O . THR A 1 196 ? -4.119 17.343 -3.916 1.00 92.50 196 THR A O 1
ATOM 1537 N N . GLY A 1 197 ? -6.295 17.671 -4.374 1.00 92.25 197 GLY A N 1
ATOM 1538 C CA . GLY A 1 197 ? -6.108 17.978 -5.793 1.00 92.25 197 GLY A CA 1
ATOM 1539 C C . GLY A 1 197 ? -5.253 19.229 -6.026 1.00 92.25 197 GLY A C 1
ATOM 1540 O O . GLY A 1 197 ? -4.301 19.184 -6.802 1.00 92.25 197 GLY A O 1
ATOM 1541 N N . ALA A 1 198 ? -5.527 20.321 -5.307 1.00 94.25 198 ALA A N 1
ATOM 1542 C CA . ALA A 1 198 ? -4.760 21.563 -5.399 1.00 94.25 198 ALA A CA 1
ATOM 1543 C C . ALA A 1 198 ? -3.299 21.383 -4.953 1.00 94.25 198 ALA A C 1
ATOM 1545 O O . ALA A 1 198 ? -2.390 21.857 -5.632 1.00 94.25 198 ALA A O 1
ATOM 1546 N N . ILE A 1 199 ? -3.062 20.649 -3.859 1.00 91.38 199 ILE A N 1
ATOM 1547 C CA . ILE A 1 199 ? -1.707 20.305 -3.402 1.00 91.38 199 ILE A CA 1
ATOM 1548 C C . ILE A 1 199 ? -0.987 19.461 -4.458 1.00 91.38 199 ILE A C 1
ATOM 1550 O O . ILE A 1 199 ? 0.160 19.747 -4.791 1.00 91.38 199 ILE A O 1
ATOM 1554 N N . THR A 1 200 ? -1.664 18.458 -5.023 1.00 89.38 200 THR A N 1
ATOM 1555 C CA . THR A 1 200 ? -1.090 17.588 -6.060 1.00 89.38 200 THR A CA 1
ATOM 1556 C C . THR A 1 200 ? -0.684 18.394 -7.291 1.00 89.38 200 THR A C 1
ATOM 1558 O O . THR A 1 200 ? 0.444 18.262 -7.760 1.00 89.38 200 THR A O 1
ATOM 1561 N N . LEU A 1 201 ? -1.559 19.279 -7.780 1.00 90.56 201 LEU A N 1
ATOM 1562 C CA . LEU A 1 201 ? -1.248 20.181 -8.891 1.00 90.56 201 LEU A CA 1
ATOM 1563 C C . LEU A 1 201 ? -0.066 21.097 -8.556 1.00 90.56 201 LEU A C 1
ATOM 1565 O O . LEU A 1 201 ? 0.857 21.215 -9.357 1.00 90.56 201 LEU A O 1
ATOM 1569 N N . GLY A 1 202 ? -0.056 21.699 -7.364 1.00 91.62 202 GLY A N 1
ATOM 1570 C CA . GLY A 1 202 ? 1.040 22.557 -6.913 1.00 91.62 202 GLY A CA 1
ATOM 1571 C C . GLY A 1 202 ? 2.389 21.834 -6.882 1.00 91.62 202 GLY A C 1
ATOM 1572 O O . GLY A 1 202 ? 3.381 22.366 -7.374 1.00 91.62 202 GLY A O 1
ATOM 1573 N N . LEU A 1 203 ? 2.427 20.600 -6.370 1.00 88.25 203 LEU A N 1
ATOM 1574 C CA . LEU A 1 203 ? 3.646 19.787 -6.328 1.00 88.25 203 LEU A CA 1
ATOM 1575 C C . LEU A 1 203 ? 4.105 19.352 -7.723 1.00 88.25 203 LEU A C 1
ATOM 1577 O O . LEU A 1 203 ? 5.305 19.374 -8.000 1.00 88.25 203 LEU A O 1
ATOM 1581 N N . LEU A 1 204 ? 3.165 19.024 -8.616 1.00 87.06 204 LEU A N 1
ATOM 1582 C CA . LEU A 1 204 ? 3.484 18.713 -10.007 1.00 87.06 204 LEU A CA 1
ATOM 1583 C C . LEU A 1 204 ? 4.121 19.912 -10.725 1.00 87.06 204 LEU A C 1
ATOM 1585 O O . LEU A 1 204 ? 5.118 19.723 -11.418 1.00 87.06 204 LEU A O 1
ATOM 1589 N N . PHE A 1 205 ? 3.617 21.132 -10.508 1.00 89.25 205 PHE A N 1
ATOM 1590 C CA . PHE A 1 205 ? 4.209 22.352 -11.073 1.00 89.25 205 PHE A CA 1
ATOM 1591 C C . PHE A 1 205 ? 5.554 22.737 -10.443 1.00 89.25 205 PHE A C 1
ATOM 1593 O O . PHE A 1 205 ? 6.397 23.307 -11.130 1.00 89.25 205 PHE A O 1
ATOM 1600 N N . ALA A 1 206 ? 5.765 22.448 -9.155 1.00 87.12 206 ALA A N 1
ATOM 1601 C CA . ALA A 1 206 ? 6.985 22.833 -8.445 1.00 87.12 206 ALA A CA 1
ATOM 1602 C C . ALA A 1 206 ? 8.210 21.989 -8.835 1.00 87.12 206 ALA A C 1
ATOM 1604 O O . ALA A 1 206 ? 9.321 22.511 -8.898 1.00 87.12 206 ALA A O 1
ATOM 1605 N N . GLY A 1 207 ? 8.022 20.694 -9.096 1.00 80.56 207 GLY A N 1
ATOM 1606 C CA . GLY A 1 207 ? 9.128 19.812 -9.484 1.00 80.56 207 GLY A CA 1
ATOM 1607 C C . GLY A 1 207 ? 8.718 18.372 -9.779 1.00 80.56 207 GLY A C 1
ATOM 1608 O O . GLY A 1 207 ? 9.534 17.454 -9.655 1.00 80.56 207 GLY A O 1
ATOM 1609 N N . GLY A 1 208 ? 7.456 18.161 -10.169 1.00 82.19 208 GLY A N 1
ATOM 1610 C CA . GLY A 1 208 ? 6.961 16.876 -10.650 1.00 82.19 208 GLY A CA 1
ATOM 1611 C C . GLY A 1 208 ? 7.127 15.736 -9.643 1.00 82.19 208 GLY A C 1
ATOM 1612 O O . GLY A 1 208 ? 6.822 15.858 -8.455 1.00 82.19 208 GLY A O 1
ATOM 1613 N N . TYR A 1 209 ? 7.616 14.603 -10.143 1.00 77.44 209 TYR A N 1
ATOM 1614 C CA . TYR A 1 209 ? 7.794 13.374 -9.371 1.00 77.44 209 TYR A CA 1
ATOM 1615 C C . TYR A 1 209 ? 8.762 13.541 -8.187 1.00 77.44 209 TYR A C 1
ATOM 1617 O O . TYR A 1 209 ? 8.442 13.133 -7.074 1.00 77.44 209 TYR A O 1
ATOM 1625 N N . SER A 1 210 ? 9.898 14.215 -8.389 1.00 81.81 210 SER A N 1
ATOM 1626 C CA . SER A 1 210 ? 10.917 14.409 -7.344 1.00 81.81 210 SER A CA 1
ATOM 1627 C C . SER A 1 210 ? 10.383 15.210 -6.145 1.00 81.81 210 SER A C 1
ATOM 1629 O O . SER A 1 210 ? 10.605 14.853 -4.981 1.00 81.81 210 SER A O 1
ATOM 1631 N N . SER A 1 211 ? 9.599 16.262 -6.411 1.00 84.38 211 SER A N 1
ATOM 1632 C CA . SER A 1 211 ? 8.944 17.041 -5.354 1.00 84.38 211 SER A CA 1
ATOM 1633 C C . SER A 1 211 ? 7.921 16.214 -4.576 1.00 84.38 211 SER A C 1
ATOM 1635 O O . SER A 1 211 ? 7.890 16.293 -3.346 1.00 84.38 211 SER A O 1
ATOM 1637 N N . LEU A 1 212 ? 7.126 15.387 -5.265 1.00 81.75 212 LEU A N 1
ATOM 1638 C CA . LEU A 1 212 ? 6.166 14.482 -4.623 1.00 81.75 212 LEU A CA 1
ATOM 1639 C C . LEU A 1 212 ? 6.867 13.486 -3.688 1.00 81.75 212 LEU A C 1
ATOM 1641 O O . LEU A 1 212 ? 6.425 13.293 -2.554 1.00 81.75 212 LEU A O 1
ATOM 1645 N N . GLN A 1 213 ? 7.984 12.899 -4.125 1.00 83.25 213 GLN A N 1
ATOM 1646 C CA . GLN A 1 213 ? 8.750 11.962 -3.300 1.00 83.25 213 GLN A CA 1
ATOM 1647 C C . GLN A 1 213 ? 9.329 12.632 -2.054 1.00 83.25 213 GLN A C 1
ATOM 1649 O O . GLN A 1 213 ? 9.176 12.117 -0.945 1.00 83.25 213 GLN A O 1
ATOM 1654 N N . SER A 1 214 ? 9.934 13.808 -2.220 1.00 85.56 214 SER A N 1
ATOM 1655 C CA . SER A 1 214 ? 10.554 14.550 -1.117 1.00 85.56 214 SER A CA 1
ATOM 1656 C C . SER A 1 214 ? 9.536 14.922 -0.036 1.00 85.56 214 SER A C 1
ATOM 1658 O O . SER A 1 214 ? 9.771 14.692 1.152 1.00 85.56 214 SER A O 1
ATOM 1660 N N . VAL A 1 215 ? 8.369 15.439 -0.436 1.00 87.19 215 VAL A N 1
ATOM 1661 C CA . VAL A 1 215 ? 7.287 15.778 0.502 1.00 87.19 215 VAL A CA 1
ATOM 1662 C C . VAL A 1 215 ? 6.747 14.534 1.202 1.00 87.19 215 VAL A C 1
ATOM 1664 O O . VAL A 1 215 ? 6.505 14.580 2.407 1.00 87.19 215 VAL A O 1
ATOM 1667 N N . SER A 1 216 ? 6.617 13.409 0.491 1.00 86.19 216 SER A N 1
ATOM 1668 C CA . SER A 1 216 ? 6.194 12.143 1.098 1.00 86.19 216 SER A CA 1
ATOM 1669 C C . SER A 1 216 ? 7.160 11.676 2.190 1.00 86.19 216 SER A C 1
ATOM 1671 O O . SER A 1 216 ? 6.712 11.204 3.233 1.00 86.19 216 SER A O 1
ATOM 1673 N N . VAL A 1 217 ? 8.474 11.831 1.991 1.00 87.69 217 VAL A N 1
ATOM 1674 C CA . VAL A 1 217 ? 9.479 11.481 3.009 1.0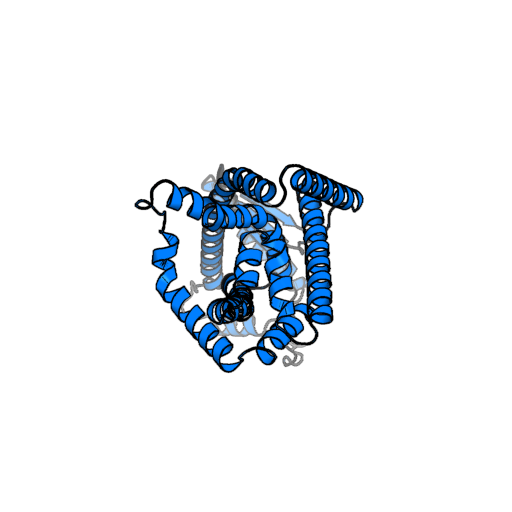0 87.69 217 VAL A CA 1
ATOM 1675 C C . VAL A 1 217 ? 9.359 12.379 4.239 1.00 87.69 217 VAL A C 1
ATOM 1677 O O . VAL A 1 217 ? 9.307 11.881 5.365 1.00 87.69 217 VAL A O 1
ATOM 1680 N N . ILE A 1 218 ? 9.247 13.693 4.028 1.00 89.50 218 ILE A N 1
ATOM 1681 C CA . ILE A 1 218 ? 9.112 14.678 5.110 1.00 89.50 218 ILE A CA 1
ATOM 1682 C C . ILE A 1 218 ? 7.829 14.438 5.918 1.00 89.50 218 ILE A C 1
ATOM 1684 O O . ILE A 1 218 ? 7.861 14.496 7.145 1.00 89.50 218 ILE A O 1
ATOM 1688 N N . ALA A 1 219 ? 6.712 14.144 5.248 1.00 86.38 219 ALA A N 1
ATOM 1689 C CA . ALA A 1 219 ? 5.427 13.888 5.894 1.00 86.38 219 ALA A CA 1
ATOM 1690 C C . ALA A 1 219 ? 5.358 12.507 6.572 1.00 86.38 219 ALA A C 1
ATOM 1692 O O . ALA A 1 219 ? 4.727 12.367 7.620 1.00 86.38 219 ALA A O 1
ATOM 1693 N N . GLY A 1 220 ? 6.014 11.489 6.006 1.00 88.56 220 GLY A N 1
ATOM 1694 C CA . GLY A 1 220 ? 6.009 10.127 6.542 1.00 88.56 220 GLY A CA 1
ATOM 1695 C C . GLY A 1 220 ? 6.809 9.978 7.838 1.00 88.56 220 GLY A C 1
ATOM 1696 O O . GLY A 1 220 ? 6.396 9.239 8.730 1.00 88.56 220 GLY A O 1
ATOM 1697 N N . LEU A 1 221 ? 7.916 10.711 7.991 1.00 88.88 221 LEU A N 1
ATOM 1698 C CA . LEU A 1 221 ? 8.787 10.617 9.168 1.00 88.88 221 LEU A CA 1
ATOM 1699 C C . LEU A 1 221 ? 8.093 10.924 10.516 1.00 88.88 221 LEU A C 1
ATOM 1701 O O . LEU A 1 221 ? 8.192 10.105 11.427 1.00 88.88 221 LEU A O 1
ATOM 1705 N N . PRO A 1 222 ? 7.371 12.045 10.716 1.00 91.31 222 PRO A N 1
ATOM 1706 C CA . PRO A 1 222 ? 6.652 12.266 11.974 1.00 91.31 222 PRO A CA 1
ATOM 1707 C C . PRO A 1 222 ? 5.579 11.194 12.199 1.00 91.31 222 PRO A C 1
ATOM 1709 O O . PRO A 1 222 ? 5.366 10.741 13.326 1.00 91.31 222 PRO A O 1
ATOM 1712 N N . PHE A 1 223 ? 4.941 10.733 11.121 1.00 90.00 223 PHE A N 1
ATOM 1713 C CA . PHE A 1 223 ? 3.904 9.717 11.202 1.00 90.00 223 PHE A CA 1
ATOM 1714 C C . PHE A 1 223 ? 4.451 8.326 11.571 1.00 90.00 223 PHE A C 1
ATOM 1716 O O . PHE A 1 223 ? 3.756 7.546 12.224 1.00 90.00 223 PHE A O 1
ATOM 1723 N N . SER A 1 224 ? 5.719 8.014 11.272 1.00 92.19 224 SER A N 1
ATOM 1724 C CA . SER A 1 224 ? 6.320 6.745 11.703 1.00 92.19 224 SER A CA 1
ATOM 1725 C C . SER A 1 224 ? 6.406 6.633 13.226 1.00 92.19 224 SER A C 1
ATOM 1727 O O . SER A 1 224 ? 6.184 5.553 13.770 1.00 92.19 224 SER A O 1
ATOM 1729 N N . PHE A 1 225 ? 6.654 7.740 13.939 1.00 94.00 225 PHE A N 1
ATOM 1730 C CA . PHE A 1 225 ? 6.610 7.746 15.408 1.00 94.00 225 PHE A CA 1
ATOM 1731 C C . PHE A 1 225 ? 5.203 7.447 15.927 1.00 94.00 225 PHE A C 1
ATOM 1733 O O . PHE A 1 225 ? 5.036 6.660 16.859 1.00 94.00 225 PHE A O 1
ATOM 1740 N N . VAL A 1 226 ? 4.184 8.021 15.283 1.00 92.31 226 VAL A N 1
ATOM 1741 C CA . VAL A 1 226 ? 2.778 7.754 15.603 1.00 92.31 226 VAL A CA 1
ATOM 1742 C C . VAL A 1 226 ? 2.450 6.271 15.403 1.00 92.31 226 VAL A C 1
ATOM 1744 O O . VAL A 1 226 ? 1.835 5.665 16.279 1.00 92.31 226 VAL A O 1
ATOM 1747 N N . LEU A 1 227 ? 2.921 5.641 14.321 1.00 91.88 227 LEU A N 1
ATOM 1748 C CA . LEU A 1 227 ? 2.743 4.199 14.106 1.00 91.88 227 LEU A CA 1
ATOM 1749 C C . LEU A 1 227 ? 3.403 3.344 15.194 1.00 91.88 227 LEU A C 1
ATOM 1751 O O . LEU A 1 227 ? 2.809 2.358 15.626 1.00 91.88 227 LEU A O 1
ATOM 1755 N N . VAL A 1 228 ? 4.587 3.720 15.684 1.00 94.12 228 VAL A N 1
ATOM 1756 C CA . VAL A 1 228 ? 5.223 3.019 16.813 1.00 94.12 228 VAL A CA 1
ATOM 1757 C C . VAL A 1 228 ? 4.357 3.097 18.070 1.00 94.12 228 VAL A C 1
ATOM 1759 O O . VAL A 1 228 ? 4.144 2.080 18.733 1.00 94.12 228 VAL A O 1
ATOM 1762 N N . LEU A 1 229 ? 3.788 4.268 18.367 1.00 95.25 229 LEU A N 1
ATOM 1763 C CA . LEU A 1 229 ? 2.850 4.421 19.480 1.00 95.25 229 LEU A CA 1
ATOM 1764 C C . LEU A 1 229 ? 1.590 3.566 19.284 1.00 95.25 229 LEU A C 1
ATOM 1766 O O . LEU A 1 229 ? 1.154 2.910 20.231 1.00 95.25 229 LEU A O 1
ATOM 1770 N N . TYR A 1 230 ? 1.051 3.497 18.062 1.00 92.06 230 TYR A N 1
ATOM 1771 C CA . TYR A 1 230 ? -0.069 2.610 17.732 1.00 92.06 230 TYR A CA 1
ATOM 1772 C C . TYR A 1 230 ? 0.271 1.133 17.937 1.00 92.06 230 TYR A C 1
ATOM 1774 O O . TYR A 1 230 ? -0.552 0.406 18.487 1.00 92.06 230 TYR A O 1
ATOM 1782 N N . MET A 1 231 ? 1.471 0.680 17.561 1.00 94.19 231 MET A N 1
ATOM 1783 C CA . MET A 1 231 ? 1.901 -0.704 17.801 1.00 94.19 231 MET A CA 1
ATOM 1784 C C . MET A 1 231 ? 1.930 -1.033 19.298 1.00 94.19 231 MET A C 1
ATOM 1786 O O . MET A 1 231 ? 1.427 -2.079 19.712 1.00 94.19 231 MET A O 1
ATOM 1790 N N . VAL A 1 232 ? 2.459 -0.126 20.127 1.00 96.50 232 VAL A N 1
ATOM 1791 C CA . VAL A 1 232 ? 2.484 -0.295 21.590 1.00 96.50 232 VAL A CA 1
ATOM 1792 C C . VAL A 1 232 ? 1.069 -0.283 22.175 1.00 96.50 232 VAL A C 1
ATOM 1794 O O . VAL A 1 232 ? 0.749 -1.121 23.021 1.00 96.50 232 VAL A O 1
ATOM 1797 N N . ALA A 1 233 ? 0.210 0.636 21.728 1.00 95.12 233 ALA A N 1
ATOM 1798 C CA . ALA A 1 233 ? -1.179 0.727 22.172 1.00 95.12 233 ALA A CA 1
ATOM 1799 C C . ALA A 1 233 ? -1.984 -0.526 21.792 1.00 95.12 233 ALA A C 1
ATOM 1801 O O . ALA A 1 233 ? -2.684 -1.087 22.636 1.00 95.12 233 ALA A O 1
ATOM 1802 N N . LEU A 1 234 ? -1.827 -1.016 20.558 1.00 93.44 234 LEU A N 1
ATOM 1803 C CA . LEU A 1 234 ? -2.465 -2.240 20.079 1.00 93.44 234 LEU A CA 1
ATOM 1804 C C . LEU A 1 234 ? -1.994 -3.457 20.877 1.00 93.44 234 LEU A C 1
ATOM 1806 O O . LEU A 1 234 ? -2.811 -4.275 21.288 1.00 93.44 234 LEU A O 1
ATOM 1810 N N . TRP A 1 235 ? -0.694 -3.562 21.155 1.00 94.94 235 TRP A N 1
ATOM 1811 C CA . TRP A 1 235 ? -0.163 -4.644 21.981 1.00 94.94 235 TRP A CA 1
ATOM 1812 C C . TRP A 1 235 ? -0.754 -4.638 23.397 1.00 94.94 235 TRP A C 1
ATOM 1814 O O . TRP A 1 235 ? -1.175 -5.688 23.887 1.00 94.94 235 TRP A O 1
ATOM 1824 N N . LYS A 1 236 ? -0.843 -3.464 24.040 1.00 93.25 236 LYS A N 1
ATOM 1825 C CA . LYS A 1 236 ? -1.493 -3.315 25.353 1.00 93.25 236 LYS A CA 1
ATOM 1826 C C . LYS A 1 236 ? -2.968 -3.717 25.300 1.00 93.25 236 LYS A C 1
ATOM 1828 O O . LYS A 1 236 ? -3.396 -4.521 26.124 1.00 93.25 236 LYS A O 1
ATOM 1833 N N . SER A 1 237 ? -3.704 -3.225 24.304 1.00 92.75 237 SER A N 1
ATOM 1834 C CA . SER A 1 237 ? -5.124 -3.532 24.105 1.00 92.75 237 SER A CA 1
ATOM 1835 C C . SER A 1 237 ? -5.368 -5.033 23.898 1.00 92.75 237 SER A C 1
ATOM 1837 O O . SER A 1 237 ? -6.199 -5.624 24.584 1.00 92.75 237 SER A O 1
ATOM 1839 N N . LEU A 1 238 ? -4.575 -5.692 23.046 1.00 91.38 238 LEU A N 1
ATOM 1840 C CA . LEU A 1 238 ? -4.674 -7.137 22.813 1.00 91.38 238 LEU A CA 1
ATOM 1841 C C . LEU A 1 238 ? -4.306 -7.958 24.054 1.00 91.38 238 LEU A C 1
ATOM 1843 O O . LEU A 1 238 ? -4.899 -9.010 24.298 1.00 91.38 238 LEU A O 1
ATOM 1847 N N . LYS A 1 239 ? -3.335 -7.499 24.854 1.00 89.25 239 LYS A N 1
ATOM 1848 C CA . LYS A 1 239 ? -2.979 -8.145 26.124 1.00 89.25 239 LYS A CA 1
ATOM 1849 C C . LYS A 1 239 ? -4.126 -8.047 27.129 1.00 89.25 239 LYS A C 1
ATOM 1851 O O . LYS A 1 239 ? -4.449 -9.042 27.775 1.00 89.25 239 LYS A O 1
ATOM 1856 N N . GLU A 1 240 ? -4.745 -6.877 27.242 1.00 86.25 240 GLU A N 1
ATOM 1857 C CA . GLU A 1 240 ? -5.902 -6.658 28.108 1.00 86.25 240 GLU A CA 1
ATOM 1858 C C . GLU A 1 240 ? -7.096 -7.509 27.663 1.00 86.25 240 GLU A C 1
ATOM 1860 O O . GLU A 1 240 ? -7.701 -8.196 28.483 1.00 86.25 240 GLU A O 1
ATOM 1865 N N . GLU A 1 241 ? -7.387 -7.562 26.363 1.00 85.69 241 GLU A N 1
ATOM 1866 C CA . GLU A 1 241 ? -8.447 -8.414 25.828 1.00 85.69 241 GLU A CA 1
ATOM 1867 C C . GLU A 1 241 ? -8.149 -9.904 26.049 1.00 85.69 241 GLU A C 1
ATOM 1869 O O . GLU A 1 241 ? -9.032 -10.669 26.435 1.00 85.69 241 GLU A O 1
ATOM 1874 N N . GLY A 1 242 ? -6.895 -10.330 25.881 1.00 83.56 242 GLY A N 1
ATOM 1875 C CA . GLY A 1 242 ? -6.462 -11.689 26.201 1.00 83.56 242 GLY A CA 1
ATOM 1876 C C . GLY A 1 242 ? -6.660 -12.036 27.679 1.00 83.56 242 GLY A C 1
ATOM 1877 O O . GLY A 1 242 ? -7.096 -13.144 27.998 1.00 83.56 242 GLY A O 1
ATOM 1878 N N . ASN A 1 243 ? -6.395 -11.088 28.580 1.00 80.56 243 ASN A N 1
ATOM 1879 C CA . ASN A 1 243 ? -6.642 -11.244 30.012 1.00 80.56 243 ASN A CA 1
ATOM 1880 C C . ASN A 1 243 ? -8.143 -11.282 30.329 1.00 80.56 243 ASN A C 1
ATOM 1882 O O . ASN A 1 243 ? -8.565 -12.172 31.064 1.00 80.56 243 ASN A O 1
ATOM 1886 N N . LYS A 1 244 ? -8.956 -10.403 29.723 1.00 75.06 244 LYS A N 1
ATOM 1887 C CA . LYS A 1 244 ? -10.425 -10.422 29.835 1.00 75.06 244 LYS A CA 1
ATOM 1888 C C . LYS A 1 244 ? -10.990 -11.760 29.369 1.00 75.06 244 LYS A C 1
ATOM 1890 O O . LYS A 1 244 ? -11.724 -12.398 30.110 1.00 75.06 244 LYS A O 1
ATOM 1895 N N . ARG A 1 245 ? -10.566 -12.258 28.203 1.00 74.81 245 ARG A N 1
ATOM 1896 C CA . ARG A 1 245 ? -10.973 -13.575 27.684 1.00 74.81 245 ARG A CA 1
ATOM 1897 C C . ARG A 1 245 ? -10.574 -14.715 28.619 1.00 74.81 245 ARG A C 1
ATOM 1899 O O . ARG A 1 245 ? -11.380 -15.612 28.833 1.00 74.81 245 ARG A O 1
ATOM 1906 N N . LYS A 1 246 ? -9.365 -14.693 29.197 1.00 71.88 246 LYS A N 1
ATOM 1907 C CA . LYS A 1 246 ? -8.933 -15.688 30.197 1.00 71.88 246 LYS A CA 1
ATOM 1908 C C . LYS A 1 246 ? -9.763 -15.607 31.478 1.00 71.88 246 LYS A C 1
ATOM 1910 O O . LYS A 1 246 ? -10.171 -16.647 31.976 1.00 71.88 246 LYS A O 1
ATOM 1915 N N . ALA A 1 247 ? -10.054 -14.408 31.977 1.00 62.62 247 ALA A N 1
ATOM 1916 C CA . ALA A 1 247 ? -10.902 -14.208 33.149 1.00 62.62 247 ALA A CA 1
ATOM 1917 C C . ALA A 1 247 ? -12.342 -14.686 32.893 1.00 62.62 247 ALA A C 1
ATOM 1919 O O . ALA A 1 247 ? -12.892 -15.434 33.697 1.00 62.62 247 ALA A O 1
ATOM 1920 N N . SER A 1 248 ? -12.921 -14.362 31.733 1.00 60.59 248 SER A N 1
ATOM 1921 C CA . SER A 1 248 ? -14.231 -14.868 31.308 1.00 60.59 248 SER A CA 1
ATOM 1922 C C . SER A 1 248 ? -14.227 -16.382 31.092 1.00 60.59 248 SER A C 1
ATOM 1924 O O . SER A 1 248 ? -15.214 -17.036 31.414 1.00 60.59 248 SER A O 1
ATOM 1926 N N . ALA A 1 249 ? -13.131 -16.964 30.593 1.00 57.41 249 ALA A N 1
ATOM 1927 C CA . ALA A 1 249 ? -12.966 -18.411 30.463 1.00 57.41 249 ALA A CA 1
ATOM 1928 C C . ALA A 1 249 ? -12.855 -19.097 31.831 1.00 57.41 249 ALA A C 1
ATOM 1930 O O . ALA A 1 249 ? -13.454 -20.143 32.030 1.00 57.41 249 ALA A O 1
ATOM 1931 N N . VAL A 1 250 ? -12.167 -18.500 32.807 1.00 51.69 250 VAL A N 1
ATOM 1932 C CA . VAL A 1 250 ? -12.148 -18.996 34.194 1.00 51.69 250 VAL A CA 1
ATOM 1933 C C . VAL A 1 250 ? -13.539 -18.871 34.835 1.00 51.69 250 VAL A C 1
ATOM 1935 O O . VAL A 1 250 ? -13.979 -19.796 35.513 1.00 51.69 250 VAL A O 1
ATOM 1938 N N . GLY A 1 251 ? -14.286 -17.803 34.533 1.00 45.03 251 GLY A N 1
ATOM 1939 C CA . GLY A 1 251 ? -15.680 -17.631 34.959 1.00 45.03 251 GLY A CA 1
ATOM 1940 C C . GLY A 1 251 ? -16.677 -18.595 34.295 1.00 45.03 251 GLY A C 1
ATOM 1941 O O . GLY A 1 251 ? -17.637 -19.014 34.932 1.00 45.03 251 GLY A O 1
ATOM 1942 N N . THR A 1 252 ? -16.439 -19.016 33.046 1.00 44.31 252 THR A N 1
ATOM 1943 C CA . THR A 1 252 ? -17.322 -19.941 32.295 1.00 44.31 252 THR A CA 1
ATOM 1944 C C . THR A 1 252 ? -16.930 -21.414 32.415 1.00 44.31 252 THR A C 1
ATOM 1946 O O . THR A 1 252 ? -17.810 -22.271 32.421 1.00 44.31 252 THR A O 1
ATOM 1949 N N . VAL A 1 253 ? -15.652 -21.737 32.646 1.00 40.78 253 VAL A N 1
ATOM 1950 C CA . VAL A 1 253 ? -15.232 -23.047 33.194 1.00 40.78 253 VAL A CA 1
ATOM 1951 C C . VAL A 1 253 ? -15.789 -23.228 34.620 1.00 40.78 253 VAL A C 1
ATOM 1953 O O . VAL A 1 253 ? -15.940 -24.348 35.106 1.00 40.78 253 VAL A O 1
ATOM 1956 N N . GLY A 1 254 ? -16.207 -22.122 35.240 1.00 40.75 254 GLY A N 1
ATOM 1957 C CA . GLY A 1 254 ? -17.022 -22.034 36.440 1.00 40.75 254 GLY A CA 1
ATOM 1958 C C . GLY A 1 254 ? -18.541 -22.101 36.231 1.00 40.75 254 GLY A C 1
ATOM 1959 O O . GLY A 1 254 ? -19.261 -21.613 37.102 1.00 40.75 254 GLY A O 1
ATOM 1960 N N . THR A 1 255 ? -19.093 -22.762 35.197 1.00 45.81 255 THR A N 1
ATOM 1961 C CA . THR A 1 255 ? -20.407 -23.415 35.394 1.00 45.81 255 THR A CA 1
ATOM 1962 C C . THR A 1 255 ? -20.235 -24.488 36.464 1.00 45.81 255 THR A C 1
ATOM 1964 O O . THR A 1 255 ? -20.072 -25.663 36.153 1.00 45.81 255 THR A O 1
ATOM 1967 N N . ALA A 1 256 ? -20.219 -24.049 37.722 1.00 42.75 256 ALA A N 1
ATOM 1968 C CA . ALA A 1 256 ? -20.035 -24.839 38.917 1.00 42.75 256 ALA A CA 1
ATOM 1969 C C . ALA A 1 256 ? -18.892 -25.859 38.782 1.00 42.75 256 ALA A C 1
ATOM 1971 O O . ALA A 1 256 ? -19.137 -27.034 38.499 1.00 42.75 256 ALA A O 1
ATOM 1972 N N . GLN A 1 257 ? -17.655 -25.474 39.120 1.00 42.59 257 GLN A N 1
ATOM 1973 C CA . GLN A 1 257 ? -16.861 -26.452 39.859 1.00 42.59 257 GLN A CA 1
ATOM 1974 C C . GLN A 1 257 ? -17.663 -26.765 41.119 1.00 42.59 257 GLN A C 1
ATOM 1976 O O . GLN A 1 257 ? -17.840 -25.964 42.029 1.00 42.59 257 GLN A O 1
ATOM 1981 N N . VAL A 1 258 ? -18.320 -27.908 41.015 1.00 47.41 258 VAL A N 1
ATOM 1982 C CA . VAL A 1 258 ? -19.307 -28.442 41.917 1.00 47.41 258 VAL A CA 1
ATOM 1983 C C . VAL A 1 258 ? -18.691 -28.494 43.312 1.00 47.41 258 VAL A C 1
ATOM 1985 O O . VAL A 1 258 ? -17.886 -29.372 43.599 1.00 47.41 258 VAL A O 1
ATOM 1988 N N . LEU A 1 259 ? -19.146 -27.616 44.207 1.00 48.31 259 LEU A N 1
ATOM 1989 C CA . LEU A 1 259 ? -18.905 -27.721 45.652 1.00 48.31 259 LEU A CA 1
ATOM 1990 C C . LEU A 1 259 ? -19.495 -29.020 46.259 1.00 48.31 259 LEU A C 1
ATOM 1992 O O . LEU A 1 259 ? -19.406 -29.237 47.458 1.00 48.31 259 LEU A O 1
ATOM 1996 N N . ASN A 1 260 ? -20.116 -29.900 45.459 1.00 51.44 260 ASN A N 1
ATOM 1997 C CA . ASN A 1 260 ? -20.841 -31.087 45.918 1.00 51.44 260 ASN A CA 1
ATOM 1998 C C . ASN A 1 260 ? -20.594 -32.337 45.044 1.00 51.44 260 ASN A C 1
ATOM 2000 O O . ASN A 1 260 ? -21.409 -32.694 44.188 1.00 51.44 260 ASN A O 1
ATOM 2004 N N . GLY A 1 261 ? -19.438 -32.981 45.233 1.00 51.91 261 GLY A N 1
ATOM 2005 C CA . GLY A 1 261 ? -18.917 -34.110 44.446 1.00 51.91 261 GLY A CA 1
ATOM 2006 C C . GLY A 1 261 ? -19.953 -35.119 43.922 1.00 51.91 261 GLY A C 1
ATOM 2007 O O . GLY A 1 261 ? -20.376 -36.032 44.625 1.00 51.91 261 GLY A O 1
ATOM 2008 N N . GLY A 1 262 ? -20.342 -34.980 42.649 1.00 54.06 262 GLY A N 1
ATOM 2009 C CA . GLY A 1 262 ? -21.037 -36.016 41.870 1.00 54.06 262 GLY A CA 1
ATOM 2010 C C . GLY A 1 262 ? -22.523 -36.274 42.171 1.00 54.06 262 GLY A C 1
ATOM 2011 O O . GLY A 1 262 ? -23.175 -36.961 41.388 1.00 54.06 262 GLY A O 1
ATOM 2012 N N . LYS A 1 263 ? -23.119 -35.705 43.227 1.00 58.19 263 LYS A N 1
ATOM 2013 C CA . LYS A 1 263 ? -24.482 -36.080 43.674 1.00 58.19 263 LYS A CA 1
ATOM 2014 C C . LYS A 1 263 ? -25.652 -35.474 42.877 1.00 58.19 263 LYS A C 1
ATOM 2016 O O . LYS A 1 263 ? -26.801 -35.766 43.187 1.00 58.19 263 LYS A O 1
ATOM 2021 N N . ASN A 1 264 ? -25.402 -34.658 41.848 1.00 66.88 264 ASN A N 1
ATOM 2022 C CA . ASN A 1 264 ? -26.435 -33.791 41.252 1.00 66.88 264 ASN A CA 1
ATOM 2023 C C . ASN A 1 264 ? -26.673 -33.976 39.734 1.00 66.88 264 ASN A C 1
ATOM 2025 O O . ASN A 1 264 ? -27.123 -33.054 39.053 1.00 66.88 264 ASN A O 1
ATOM 2029 N N . TRP A 1 265 ? -26.385 -35.156 39.170 1.00 73.44 265 TRP A N 1
ATOM 2030 C CA . TRP A 1 265 ? -26.561 -35.422 37.728 1.00 73.44 265 TRP A CA 1
ATOM 2031 C C . TRP A 1 265 ? -28.019 -35.302 37.249 1.00 73.44 265 TRP A C 1
ATOM 2033 O O . TRP A 1 265 ? -28.258 -34.840 36.135 1.00 73.44 265 TRP A O 1
ATOM 2043 N N . LYS A 1 266 ? -28.996 -35.625 38.108 1.00 73.75 266 LYS A N 1
ATOM 2044 C CA . LYS A 1 266 ? -30.429 -35.450 37.820 1.00 73.75 266 LYS A CA 1
ATOM 2045 C C . LYS A 1 266 ? -30.785 -33.974 37.613 1.00 73.75 266 LYS A C 1
ATOM 2047 O O . LYS A 1 266 ? -31.431 -33.630 36.629 1.00 73.75 266 LYS A O 1
ATOM 2052 N N . SER A 1 267 ? -30.272 -33.097 38.474 1.00 66.06 267 SER A N 1
ATOM 2053 C CA . SER A 1 267 ? -30.427 -31.641 38.364 1.00 66.06 267 SER A CA 1
ATOM 2054 C C . SER A 1 267 ? -29.719 -31.075 37.127 1.00 66.06 267 SER A C 1
ATOM 2056 O O . SER A 1 267 ? -30.202 -30.126 36.514 1.00 66.06 267 SER A O 1
ATOM 2058 N N . ARG A 1 268 ? -28.598 -31.684 36.707 1.00 65.50 268 ARG A N 1
ATOM 2059 C CA . ARG A 1 268 ? -27.905 -31.331 35.453 1.00 65.50 268 ARG A CA 1
ATOM 2060 C C . ARG A 1 268 ? -28.742 -31.684 34.225 1.00 65.50 268 ARG A C 1
ATOM 2062 O O . ARG A 1 268 ? -28.910 -30.833 33.362 1.00 65.50 268 ARG A O 1
ATOM 2069 N N . LEU A 1 269 ? -29.295 -32.897 34.169 1.00 65.75 269 LEU A N 1
ATOM 2070 C CA . LEU A 1 269 ? -30.223 -33.299 33.106 1.00 65.75 269 LEU A CA 1
ATOM 2071 C C . LEU A 1 269 ? -31.443 -32.386 33.062 1.00 65.75 269 LEU A C 1
ATOM 2073 O O . LEU A 1 269 ? -31.805 -31.920 31.989 1.00 65.75 269 LEU A O 1
ATOM 2077 N N . GLN A 1 270 ? -32.020 -32.070 34.224 1.00 69.62 270 GLN A N 1
ATOM 2078 C CA . GLN A 1 270 ? -33.166 -31.174 34.324 1.00 69.62 270 GLN A CA 1
ATOM 2079 C C . GLN A 1 270 ? -32.853 -29.775 33.776 1.00 69.62 270 GLN A C 1
ATOM 2081 O O . GLN A 1 270 ? -33.685 -29.214 33.076 1.00 69.62 270 GLN A O 1
ATOM 2086 N N . ARG A 1 271 ? -31.641 -29.248 34.008 1.00 66.50 271 ARG A N 1
ATOM 2087 C CA . ARG A 1 271 ? -31.185 -27.964 33.448 1.00 66.50 271 ARG A CA 1
ATOM 2088 C C . ARG A 1 271 ? -30.981 -28.009 31.927 1.00 66.50 271 ARG A C 1
ATOM 2090 O O . ARG A 1 271 ? -31.223 -27.012 31.261 1.00 66.50 271 ARG A O 1
ATOM 2097 N N . ILE A 1 272 ? -30.557 -29.153 31.381 1.00 64.69 272 ILE A N 1
ATOM 2098 C CA . ILE A 1 272 ? -30.383 -29.355 29.929 1.00 64.69 272 ILE A CA 1
ATOM 2099 C C . ILE A 1 272 ? -31.739 -29.391 29.206 1.00 64.69 272 ILE A C 1
ATOM 2101 O O . ILE A 1 272 ? -31.839 -28.923 28.077 1.00 64.69 272 ILE A O 1
ATOM 2105 N N . VAL A 1 273 ? -32.782 -29.927 29.849 1.00 66.00 273 VAL A N 1
ATOM 2106 C CA . VAL A 1 273 ? -34.130 -30.030 29.258 1.00 66.00 273 VAL A CA 1
ATOM 2107 C C . VAL A 1 273 ? -35.082 -28.900 29.674 1.00 66.00 273 VAL A C 1
ATOM 2109 O O . VAL A 1 273 ? -36.191 -28.816 29.147 1.00 66.00 273 VAL A O 1
ATOM 2112 N N . SER A 1 274 ? -34.687 -28.030 30.611 1.00 67.19 274 SER A N 1
ATOM 2113 C CA . SER A 1 274 ? -35.502 -26.896 31.058 1.00 67.19 274 SER A CA 1
ATOM 2114 C C . SER A 1 274 ? -35.339 -25.696 30.130 1.00 67.19 274 SER A C 1
ATOM 2116 O O . SER A 1 274 ? -34.241 -25.161 29.996 1.00 67.19 274 SER A O 1
ATOM 2118 N N . PHE A 1 275 ? -36.450 -25.221 29.571 1.00 72.94 275 PHE A N 1
ATOM 2119 C CA . PHE A 1 275 ? -36.518 -23.990 28.782 1.00 72.94 275 PHE A CA 1
ATOM 2120 C C . PHE A 1 275 ? -37.389 -22.983 29.542 1.00 72.94 275 PHE A C 1
ATOM 2122 O O . PHE A 1 275 ? -38.610 -22.983 29.358 1.00 72.94 275 PHE A O 1
ATOM 2129 N N . PRO A 1 276 ? -36.805 -22.205 30.472 1.00 75.38 276 PRO A N 1
ATOM 2130 C CA . PRO A 1 276 ? -37.573 -21.304 31.315 1.00 75.38 276 PRO A CA 1
ATOM 2131 C C . PRO A 1 276 ? -38.222 -20.200 30.476 1.00 75.38 276 PRO A C 1
ATOM 2133 O O . PRO A 1 276 ? -37.611 -19.618 29.583 1.00 75.38 276 PRO A O 1
ATOM 2136 N N . SER A 1 277 ? -39.485 -19.915 30.777 1.00 83.00 277 SER A N 1
ATOM 2137 C CA . SER A 1 277 ? -40.209 -18.777 30.209 1.00 83.00 277 SER A CA 1
ATOM 2138 C C . SER A 1 277 ? -39.646 -17.453 30.729 1.00 83.00 277 SER A C 1
ATOM 2140 O O . SER A 1 277 ? -39.087 -17.407 31.826 1.00 83.00 277 SER A O 1
ATOM 2142 N N . HIS A 1 278 ? -39.881 -16.359 29.998 1.00 82.38 278 HIS A N 1
ATOM 2143 C CA . HIS A 1 278 ? -39.488 -15.004 30.407 1.00 82.38 278 HIS A CA 1
ATOM 2144 C C . HIS A 1 278 ? -39.824 -14.714 31.879 1.00 82.38 278 HIS A C 1
ATOM 2146 O O . HIS A 1 278 ? -38.951 -14.343 32.652 1.00 82.38 278 HIS A O 1
ATOM 2152 N N . LYS A 1 279 ? -41.062 -15.007 32.311 1.00 83.31 279 LYS A N 1
ATOM 2153 C CA . LYS A 1 279 ? -41.508 -14.801 33.702 1.00 83.31 279 LYS A CA 1
ATOM 2154 C C . LYS A 1 279 ? -40.660 -15.553 34.732 1.00 83.31 279 LYS A C 1
ATOM 2156 O O . LYS A 1 279 ? -40.411 -15.030 35.813 1.00 83.31 279 LYS A O 1
ATOM 2161 N N . GLN A 1 280 ? -40.241 -16.780 34.422 1.00 81.62 280 GLN A N 1
ATOM 2162 C CA . GLN A 1 280 ? -39.414 -17.584 35.326 1.00 81.62 280 GLN A CA 1
ATOM 2163 C C . GLN A 1 280 ? -37.997 -17.020 35.432 1.00 81.62 280 GLN A C 1
ATOM 2165 O O . GLN A 1 280 ? -37.439 -17.006 36.527 1.00 81.62 280 GLN A O 1
ATOM 2170 N N . VAL A 1 281 ? -37.438 -16.526 34.324 1.00 81.25 281 VAL A N 1
ATOM 2171 C CA . VAL A 1 281 ? -36.101 -15.922 34.324 1.00 81.25 281 VAL A CA 1
ATOM 2172 C C . VAL A 1 281 ? -36.113 -14.573 35.045 1.00 81.25 281 VAL A C 1
ATOM 2174 O O . VAL A 1 281 ? -35.275 -14.364 35.915 1.00 81.25 281 VAL A O 1
ATOM 2177 N N . THR A 1 282 ? -37.105 -13.709 34.801 1.00 83.94 282 THR A N 1
ATOM 2178 C CA . THR A 1 282 ? -37.255 -12.434 35.529 1.00 83.94 282 THR A CA 1
ATOM 2179 C C . THR A 1 282 ? -37.419 -12.661 37.035 1.00 83.94 282 THR A C 1
ATOM 2181 O O . THR A 1 282 ? -36.786 -11.982 37.841 1.00 83.94 282 THR A O 1
ATOM 2184 N N . LYS A 1 283 ? -38.209 -13.667 37.443 1.00 84.88 283 LYS A N 1
ATOM 2185 C CA . LYS A 1 283 ? -38.349 -14.042 38.859 1.00 84.88 283 LYS A CA 1
ATOM 2186 C C . LYS A 1 283 ? -37.014 -14.488 39.464 1.00 84.88 283 LYS A C 1
ATOM 2188 O O . LYS A 1 283 ? -36.660 -14.048 40.551 1.00 84.88 283 LYS A O 1
ATOM 2193 N N . PHE A 1 284 ? -36.254 -15.320 38.752 1.00 83.94 284 PHE A N 1
ATOM 2194 C CA . PHE A 1 284 ? -34.936 -15.770 39.201 1.00 83.94 284 PHE A CA 1
ATOM 2195 C C . PHE A 1 284 ? -33.939 -14.610 39.346 1.00 83.94 284 PHE A C 1
ATOM 2197 O O . PHE A 1 284 ? -33.207 -14.562 40.334 1.00 83.94 284 PHE A O 1
ATOM 2204 N N . ILE A 1 285 ? -33.940 -13.661 38.404 1.00 85.94 285 ILE A N 1
ATOM 2205 C CA . ILE A 1 285 ? -33.104 -12.455 38.472 1.00 85.94 285 ILE A CA 1
ATOM 2206 C C . ILE A 1 285 ? -33.462 -11.632 39.719 1.00 85.94 285 ILE A C 1
ATOM 2208 O O . ILE A 1 285 ? -32.587 -11.314 40.519 1.00 85.94 285 ILE A O 1
ATOM 2212 N N . ASN A 1 286 ? -34.748 -11.357 39.937 1.00 85.38 286 ASN A N 1
ATOM 2213 C CA . ASN A 1 286 ? -35.192 -10.486 41.026 1.00 85.38 286 ASN A CA 1
ATOM 2214 C C . ASN A 1 286 ? -35.107 -11.116 42.421 1.00 85.38 286 ASN A C 1
ATOM 2216 O O . ASN A 1 286 ? -34.885 -10.395 43.389 1.00 85.38 286 ASN A O 1
ATOM 2220 N N . GLU A 1 287 ? -35.294 -12.431 42.544 1.00 85.81 287 GLU A N 1
ATOM 2221 C CA . GLU A 1 287 ? -35.276 -13.108 43.845 1.00 85.81 287 GLU A CA 1
ATOM 2222 C C . GLU A 1 287 ? -33.901 -13.690 44.172 1.00 85.81 287 GLU A C 1
ATOM 2224 O O . GLU A 1 287 ? -33.377 -13.474 45.259 1.00 85.81 287 GLU A O 1
ATOM 2229 N N . THR A 1 288 ? -33.303 -14.443 43.246 1.00 85.44 288 THR A N 1
ATOM 2230 C CA . THR A 1 288 ? -32.069 -15.192 43.525 1.00 85.44 288 THR A CA 1
ATOM 2231 C C . THR A 1 288 ? -30.826 -14.390 43.174 1.00 85.44 288 THR A C 1
ATOM 2233 O O . THR A 1 288 ? -29.925 -14.269 44.000 1.00 85.44 288 THR A O 1
ATOM 2236 N N . VAL A 1 289 ? -30.759 -13.841 41.956 1.00 85.75 289 VAL A N 1
ATOM 2237 C CA . VAL A 1 289 ? -29.560 -13.121 41.497 1.00 85.75 289 VAL A CA 1
ATOM 2238 C C . VAL A 1 289 ? -29.386 -11.826 42.278 1.00 85.75 289 VAL A C 1
ATOM 2240 O O . VAL A 1 289 ? -28.287 -11.564 42.751 1.00 85.75 289 VAL A O 1
ATOM 2243 N N . LYS A 1 290 ? -30.464 -11.059 42.473 1.00 88.38 290 LYS A N 1
ATOM 2244 C CA . LYS A 1 290 ? -30.429 -9.823 43.256 1.00 88.38 290 LYS A CA 1
ATOM 2245 C C . LYS A 1 290 ? -29.936 -10.063 44.681 1.00 88.38 290 LYS A C 1
ATOM 2247 O O . LYS A 1 290 ? -28.971 -9.429 45.077 1.00 88.38 290 LYS A O 1
ATOM 2252 N N . SER A 1 291 ? -30.522 -11.030 45.394 1.00 89.38 291 SER A N 1
ATOM 2253 C CA . SER A 1 291 ? -30.091 -11.374 46.756 1.00 89.38 291 SER A CA 1
ATOM 2254 C C . SER A 1 291 ? -28.615 -11.772 46.799 1.00 89.38 291 SER A C 1
ATOM 2256 O O . SER A 1 291 ? -27.882 -11.296 47.654 1.00 89.38 291 SER A O 1
ATOM 2258 N N . ALA A 1 292 ? -28.153 -12.593 45.851 1.00 87.19 292 ALA A N 1
ATOM 2259 C CA . ALA A 1 292 ? -26.749 -12.993 45.800 1.00 87.19 292 ALA A CA 1
ATOM 2260 C C . ALA A 1 292 ? -25.808 -11.817 45.477 1.00 87.19 292 ALA A C 1
ATOM 2262 O O . ALA A 1 292 ? -24.704 -11.748 46.008 1.00 87.19 292 ALA A O 1
ATOM 2263 N N . MET A 1 293 ? -26.220 -10.897 44.600 1.00 88.38 293 MET A N 1
ATOM 2264 C CA . MET A 1 293 ? -25.438 -9.700 44.281 1.00 88.38 293 MET A CA 1
ATOM 2265 C C . MET A 1 293 ? -25.423 -8.707 45.445 1.00 88.38 293 MET A C 1
ATOM 2267 O O . MET A 1 293 ? -24.384 -8.095 45.662 1.00 88.38 293 MET A O 1
ATOM 2271 N N . ASP A 1 294 ? -26.513 -8.587 46.206 1.00 89.56 294 ASP A N 1
ATOM 2272 C CA . ASP A 1 294 ? -26.574 -7.794 47.439 1.00 89.56 294 ASP A CA 1
ATOM 2273 C C . ASP A 1 294 ? -25.609 -8.351 48.503 1.00 89.56 294 ASP A C 1
ATOM 2275 O O . ASP A 1 294 ? -24.845 -7.583 49.090 1.00 89.56 294 ASP A O 1
ATOM 2279 N N . ASP A 1 295 ? -25.562 -9.676 48.687 1.00 89.94 295 ASP A N 1
ATOM 2280 C CA . ASP A 1 295 ? -24.624 -10.331 49.612 1.00 89.94 295 ASP A CA 1
ATOM 2281 C C . ASP A 1 295 ? -23.161 -10.075 49.204 1.00 89.94 295 ASP A C 1
ATOM 2283 O O . ASP A 1 295 ? -22.327 -9.687 50.023 1.00 89.94 295 ASP A O 1
ATOM 2287 N N . VAL A 1 296 ? -22.844 -10.232 47.913 1.00 87.81 296 VAL A N 1
ATOM 2288 C CA . VAL A 1 296 ? -21.501 -9.949 47.374 1.00 87.81 296 VAL A CA 1
ATOM 2289 C C . VAL A 1 296 ? -21.155 -8.463 47.502 1.00 87.81 296 VAL A C 1
ATOM 2291 O O . VAL A 1 296 ? -20.019 -8.121 47.825 1.00 87.81 296 VAL A O 1
ATOM 2294 N N . GLN A 1 297 ? -22.119 -7.571 47.265 1.00 90.50 297 GLN A N 1
ATOM 2295 C CA . GLN A 1 297 ? -21.941 -6.131 47.418 1.00 90.50 297 GLN A CA 1
ATOM 2296 C C . GLN A 1 297 ? -21.585 -5.771 48.866 1.00 90.50 297 GLN A C 1
ATOM 2298 O O . GLN A 1 297 ? -20.677 -4.972 49.096 1.00 90.50 297 GLN A O 1
ATOM 2303 N N . ALA A 1 298 ? -22.291 -6.356 49.837 1.00 89.62 298 ALA A N 1
ATOM 2304 C CA . ALA A 1 298 ? -22.046 -6.129 51.256 1.00 89.62 298 ALA A CA 1
ATOM 2305 C C . ALA A 1 298 ? -20.626 -6.555 51.660 1.00 89.62 298 ALA A C 1
ATOM 2307 O O . ALA A 1 298 ? -19.895 -5.747 52.232 1.00 89.62 298 ALA A O 1
ATOM 2308 N N . GLU A 1 299 ? -20.208 -7.761 51.273 1.00 90.38 299 GLU A N 1
ATOM 2309 C CA . GLU A 1 299 ? -18.874 -8.294 51.575 1.00 90.38 299 GLU A CA 1
ATOM 2310 C C . GLU A 1 299 ? -17.754 -7.452 50.934 1.00 90.38 299 GLU A C 1
ATOM 2312 O O . GLU A 1 299 ? -16.763 -7.107 51.575 1.00 90.38 299 GLU A O 1
ATOM 2317 N N . LEU A 1 300 ? -17.910 -7.059 49.664 1.00 87.00 300 LEU A N 1
ATOM 2318 C CA . LEU A 1 300 ? -16.913 -6.229 48.977 1.00 87.00 300 LEU A CA 1
ATOM 2319 C C . LEU A 1 300 ? -16.798 -4.829 49.599 1.00 87.00 300 LEU A C 1
ATOM 2321 O O . LEU A 1 300 ? -15.690 -4.297 49.704 1.00 87.00 300 LEU A O 1
ATOM 2325 N N . ASN A 1 301 ? -17.917 -4.251 50.046 1.00 88.44 301 ASN A N 1
ATOM 2326 C CA . ASN A 1 301 ? -17.912 -2.983 50.777 1.00 88.44 301 ASN A CA 1
ATOM 2327 C C . ASN A 1 301 ? -17.221 -3.111 52.141 1.00 88.44 301 ASN A C 1
ATOM 2329 O O . ASN A 1 301 ? -16.506 -2.191 52.539 1.00 88.44 301 ASN A O 1
ATOM 2333 N N . GLU A 1 302 ? -17.390 -4.236 52.840 1.00 89.94 302 GLU A N 1
ATOM 2334 C CA . GLU A 1 302 ? -16.697 -4.510 54.106 1.00 89.94 302 GLU A CA 1
ATOM 2335 C C . GLU A 1 302 ? -15.174 -4.586 53.918 1.00 89.94 302 GLU A C 1
ATOM 2337 O O . GLU A 1 302 ? -14.416 -4.068 54.739 1.00 89.94 302 GLU A O 1
ATOM 2342 N N . GLN A 1 303 ? -14.713 -5.111 52.779 1.00 87.19 303 GLN A N 1
ATOM 2343 C CA . GLN A 1 303 ? -13.293 -5.116 52.401 1.00 87.19 303 GLN A CA 1
ATOM 2344 C C . GLN A 1 303 ? -12.781 -3.769 51.855 1.00 87.19 303 GLN A C 1
ATOM 2346 O O . GLN A 1 303 ? -11.623 -3.660 51.446 1.00 87.19 303 GLN A O 1
ATOM 2351 N N . GLY A 1 304 ? -13.612 -2.722 51.869 1.00 83.25 304 GLY A N 1
ATOM 2352 C CA . GLY A 1 304 ? -13.230 -1.358 51.500 1.00 83.25 304 GLY A CA 1
ATOM 2353 C C . GLY A 1 304 ? -13.315 -1.036 50.005 1.00 83.25 304 GLY A C 1
ATOM 2354 O O . GLY A 1 304 ? -12.878 0.044 49.596 1.00 83.25 304 GLY A O 1
ATOM 2355 N N . LEU A 1 305 ? -13.883 -1.921 49.180 1.00 85.62 305 LEU A N 1
ATOM 2356 C CA . LEU A 1 305 ? -14.137 -1.648 47.763 1.00 85.62 305 LEU A CA 1
ATOM 2357 C C . LEU A 1 305 ? -15.471 -0.917 47.604 1.00 85.62 305 LEU A C 1
ATOM 2359 O O . LEU A 1 305 ? -16.488 -1.347 48.133 1.00 85.62 305 LEU A O 1
ATOM 2363 N N . LYS A 1 306 ? -15.497 0.180 46.841 1.00 85.62 306 LYS A N 1
ATOM 2364 C CA . LYS A 1 306 ? -16.747 0.908 46.573 1.00 85.62 306 LYS A CA 1
ATOM 2365 C C . LYS A 1 306 ? -17.552 0.172 45.515 1.00 85.62 306 LYS A C 1
ATOM 2367 O O . LYS A 1 306 ? -17.098 0.059 44.381 1.00 85.62 306 LYS A O 1
ATOM 2372 N N . THR A 1 307 ? -18.754 -0.272 45.848 1.00 88.31 307 THR A N 1
ATOM 2373 C CA . THR A 1 307 ? -19.619 -0.992 44.907 1.00 88.31 307 THR A CA 1
ATOM 2374 C C . THR A 1 307 ? -20.926 -0.250 44.624 1.00 88.31 307 THR A C 1
ATOM 2376 O O . THR A 1 307 ? -21.383 0.565 45.424 1.00 88.31 307 THR A O 1
ATOM 2379 N N . GLN A 1 308 ? -21.516 -0.505 43.457 1.00 86.62 308 GLN A N 1
ATOM 2380 C CA . GLN A 1 308 ? -22.801 0.041 43.033 1.00 86.62 308 GLN A CA 1
ATOM 2381 C C . GLN A 1 308 ? -23.587 -1.025 42.262 1.00 86.62 308 GLN A C 1
ATOM 2383 O O . GLN A 1 308 ? -23.211 -1.395 41.147 1.00 86.62 308 GLN A O 1
ATOM 2388 N N . LEU A 1 309 ? -24.695 -1.492 42.832 1.00 86.25 309 LEU A N 1
ATOM 2389 C CA . LEU A 1 309 ? -25.671 -2.335 42.147 1.00 86.25 309 LEU A CA 1
ATOM 2390 C C . LEU A 1 309 ? -26.729 -1.466 41.459 1.00 86.25 309 LEU A C 1
ATOM 2392 O O . LEU A 1 309 ? -27.370 -0.627 42.088 1.00 86.25 309 LEU A O 1
ATOM 2396 N N . THR A 1 310 ? -26.913 -1.670 40.157 1.00 85.00 310 THR A N 1
ATOM 2397 C CA . THR A 1 310 ? -27.903 -0.952 39.344 1.00 85.00 310 THR A CA 1
ATOM 2398 C C . THR A 1 310 ? -28.834 -1.952 38.672 1.00 85.00 310 THR A C 1
ATOM 2400 O O . THR A 1 310 ? -28.373 -2.946 38.110 1.00 85.00 310 THR A O 1
ATOM 2403 N N . ILE A 1 311 ? -30.137 -1.687 38.726 1.00 81.50 311 ILE A N 1
ATOM 2404 C CA . ILE A 1 311 ? -31.147 -2.408 37.945 1.00 81.50 311 ILE A CA 1
ATOM 2405 C C . ILE A 1 311 ? -31.329 -1.636 36.639 1.00 81.50 311 ILE A C 1
ATOM 2407 O O . ILE A 1 311 ? -31.388 -0.407 36.672 1.00 81.50 311 ILE A O 1
ATOM 2411 N N . PHE A 1 312 ? -31.356 -2.334 35.507 1.00 80.44 312 PHE A N 1
ATOM 2412 C CA . PHE A 1 312 ? -31.652 -1.719 34.218 1.00 80.44 312 PHE A CA 1
ATOM 2413 C C . PHE A 1 312 ? -32.884 -2.358 33.594 1.00 80.44 312 PHE A C 1
ATOM 2415 O O . PHE A 1 312 ? -32.997 -3.578 33.497 1.00 80.44 312 PHE A O 1
ATOM 2422 N N . ASP A 1 313 ? -33.788 -1.498 33.140 1.00 68.62 313 ASP A N 1
ATOM 2423 C CA . ASP A 1 313 ? -35.170 -1.852 32.804 1.00 68.62 313 ASP A CA 1
ATOM 2424 C C . ASP A 1 313 ? -35.350 -2.032 31.284 1.00 68.62 313 ASP A C 1
ATOM 2426 O O . ASP A 1 313 ? -36.459 -2.179 30.777 1.00 68.62 313 ASP A O 1
ATOM 2430 N N . GLY A 1 314 ? -34.245 -1.998 30.533 1.00 63.84 314 GLY A N 1
ATOM 2431 C CA . GLY A 1 314 ? -34.231 -2.106 29.076 1.00 63.84 314 GLY A CA 1
ATOM 2432 C C . GLY A 1 314 ? -34.554 -0.817 28.312 1.00 63.84 314 GLY A C 1
ATOM 2433 O O . GLY A 1 314 ? -34.916 -0.878 27.141 1.00 63.84 314 GLY A O 1
ATOM 2434 N N . SER A 1 315 ? -34.442 0.351 28.952 1.00 56.22 315 SER A N 1
ATOM 2435 C CA . SER A 1 315 ? -34.669 1.660 28.316 1.00 56.22 315 SER A CA 1
ATOM 2436 C C . SER A 1 315 ? -33.485 2.180 27.487 1.00 56.22 315 SER A C 1
ATOM 2438 O O . SER A 1 315 ? -33.649 3.145 26.746 1.00 56.22 315 SER A O 1
ATOM 2440 N N . ASP A 1 316 ? -32.306 1.563 27.607 1.00 53.22 316 ASP A N 1
ATOM 2441 C CA . ASP A 1 316 ? -31.142 1.844 26.760 1.00 53.22 316 ASP A CA 1
ATOM 2442 C C . ASP A 1 316 ? -31.178 0.956 25.510 1.00 53.22 316 ASP A C 1
ATOM 2444 O O . ASP A 1 316 ? -31.330 -0.260 25.628 1.00 53.22 316 ASP A O 1
ATOM 2448 N N . GLU A 1 317 ? -30.953 1.534 24.321 1.00 50.44 317 GLU A N 1
ATOM 2449 C CA . GLU A 1 317 ? -31.045 0.874 22.997 1.00 50.44 317 GLU A CA 1
ATOM 2450 C C . GLU A 1 317 ? -30.231 -0.435 22.847 1.00 50.44 317 GLU A C 1
ATOM 2452 O O . GLU A 1 317 ? -30.367 -1.131 21.844 1.00 50.44 317 GLU A O 1
ATOM 2457 N N . HIS A 1 318 ? -29.358 -0.768 23.803 1.00 49.16 318 HIS A N 1
ATOM 2458 C CA . HIS A 1 318 ? -28.401 -1.874 23.726 1.00 49.16 318 HIS A CA 1
ATOM 2459 C C . HIS A 1 318 ? -28.453 -2.861 24.914 1.00 49.16 318 HIS A C 1
ATOM 2461 O O . HIS A 1 318 ? -27.649 -3.796 24.935 1.00 49.16 318 HIS A O 1
ATOM 2467 N N . LYS A 1 319 ? -29.356 -2.704 25.899 1.00 55.56 319 LYS A N 1
ATOM 2468 C CA . LYS A 1 319 ? -29.465 -3.628 27.051 1.00 55.56 319 LYS A CA 1
ATOM 2469 C C . LYS A 1 319 ? -30.911 -4.091 27.270 1.00 55.56 319 LYS A C 1
ATOM 2471 O O . LYS A 1 319 ? -31.821 -3.281 27.266 1.00 55.56 319 LYS A O 1
ATOM 2476 N N . THR A 1 320 ? -31.123 -5.392 27.467 1.00 65.56 320 THR A N 1
ATOM 2477 C CA . THR A 1 320 ? -32.390 -6.001 27.931 1.00 65.56 320 THR A CA 1
ATOM 2478 C C . THR A 1 320 ? -32.515 -5.905 29.456 1.00 65.56 320 THR A C 1
ATOM 2480 O O . THR A 1 320 ? -31.521 -5.635 30.103 1.00 65.56 320 THR A O 1
ATOM 2483 N N . GLU A 1 321 ? -33.689 -6.117 30.061 1.00 77.88 321 GLU A N 1
ATOM 2484 C CA . GLU A 1 321 ? -33.874 -6.049 31.531 1.00 77.88 321 GLU A CA 1
ATOM 2485 C C . GLU A 1 321 ? -32.852 -6.929 32.307 1.00 77.88 321 GLU A C 1
ATOM 2487 O O . GLU A 1 321 ? -32.602 -8.086 31.933 1.00 77.88 321 GLU A O 1
ATOM 2492 N N . GLY A 1 322 ? -32.238 -6.383 33.372 1.00 83.81 322 GLY A N 1
ATOM 2493 C CA . GLY A 1 322 ? -31.160 -7.046 34.121 1.00 83.81 322 GLY A CA 1
ATOM 2494 C C . GLY A 1 322 ? -30.588 -6.289 35.336 1.00 83.81 322 GLY A C 1
ATOM 2495 O O . GLY A 1 322 ? -31.113 -5.270 35.780 1.00 83.81 322 GLY A O 1
ATOM 2496 N N . LEU A 1 323 ? -29.496 -6.827 35.893 1.00 86.25 323 LEU A N 1
ATOM 2497 C CA . LEU A 1 323 ? -28.753 -6.333 37.062 1.00 86.25 323 LEU A CA 1
ATOM 2498 C C . LEU A 1 323 ? -27.275 -6.120 36.717 1.00 86.25 323 LEU A C 1
ATOM 2500 O O . LEU A 1 323 ? -26.667 -6.962 36.061 1.00 86.25 323 LEU A O 1
ATOM 2504 N N . SER A 1 324 ? -26.686 -5.020 37.184 1.00 87.00 324 SER A N 1
ATOM 2505 C CA . SER A 1 324 ? -25.279 -4.650 36.978 1.00 87.00 324 SER A CA 1
ATOM 2506 C C . SER A 1 324 ? -24.623 -4.375 38.324 1.00 87.00 324 SER A C 1
ATOM 2508 O O . SER A 1 324 ? -24.975 -3.392 38.977 1.00 87.00 324 SER A O 1
ATOM 2510 N N . LEU A 1 325 ? -23.639 -5.181 38.724 1.00 88.38 325 LEU A N 1
ATOM 2511 C CA . LEU A 1 325 ? -22.780 -4.887 39.874 1.00 88.38 325 LEU A CA 1
ATOM 2512 C C . LEU A 1 325 ? -21.487 -4.242 39.384 1.00 88.38 325 LEU A C 1
ATOM 2514 O O . LEU A 1 325 ? -20.676 -4.883 38.717 1.00 88.38 325 LEU A O 1
ATOM 2518 N N . LYS A 1 326 ? -21.284 -2.981 39.752 1.00 88.12 326 LYS A N 1
ATOM 2519 C CA . LYS A 1 326 ? -20.065 -2.231 39.476 1.00 88.12 326 LYS A CA 1
ATOM 2520 C C . LYS A 1 326 ? -19.201 -2.173 40.735 1.00 88.12 326 LYS A C 1
ATOM 2522 O O . LYS A 1 326 ? -19.677 -1.753 41.782 1.00 88.12 326 LYS A O 1
ATOM 2527 N N . VAL A 1 327 ? -17.941 -2.578 40.640 1.00 87.00 327 VAL A N 1
ATOM 2528 C CA . VAL A 1 327 ? -16.949 -2.577 41.721 1.00 87.00 327 VAL A CA 1
ATOM 2529 C C . VAL A 1 327 ? -15.831 -1.615 41.334 1.00 87.00 327 VAL A C 1
ATOM 2531 O O . VAL A 1 327 ? -15.062 -1.865 40.402 1.00 87.00 327 VAL A O 1
ATOM 2534 N N . GLY A 1 328 ? -15.771 -0.490 42.036 1.00 81.81 328 GLY A N 1
ATOM 2535 C CA . GLY A 1 328 ? -14.806 0.572 41.808 1.00 81.81 328 GLY A CA 1
ATOM 2536 C C . GLY A 1 328 ? -13.420 0.207 42.324 1.00 81.81 328 GLY A C 1
ATOM 2537 O O . GLY A 1 328 ? -13.278 -0.192 43.480 1.00 81.81 328 GLY A O 1
ATOM 2538 N N . HIS A 1 329 ? -12.405 0.376 41.476 1.00 77.88 329 HIS A N 1
ATOM 2539 C CA . HIS A 1 329 ? -11.006 0.050 41.791 1.00 77.88 329 HIS A CA 1
ATOM 2540 C C . HIS A 1 329 ? -10.115 1.300 41.954 1.00 77.88 329 HIS A C 1
ATOM 2542 O O . HIS A 1 329 ? -8.891 1.220 41.866 1.00 77.88 329 HIS A O 1
ATOM 2548 N N . GLY A 1 330 ? -10.711 2.463 42.237 1.00 75.00 330 GLY A N 1
ATOM 2549 C CA . GLY A 1 330 ? -9.971 3.713 42.433 1.00 75.00 330 GLY A CA 1
ATOM 2550 C C . GLY A 1 330 ? -9.449 4.273 41.110 1.00 75.00 330 GLY A C 1
ATOM 2551 O O . GLY A 1 330 ? -10.250 4.679 40.276 1.00 75.00 330 GLY A O 1
ATOM 2552 N N . ASP A 1 331 ? -8.124 4.299 40.942 1.00 73.00 331 ASP A N 1
ATOM 2553 C CA . ASP A 1 331 ? -7.455 4.775 39.718 1.00 73.00 331 ASP A CA 1
ATOM 2554 C C . ASP A 1 331 ? -7.436 3.721 38.592 1.00 73.00 331 ASP A C 1
ATOM 2556 O O . ASP A 1 331 ? -7.079 4.022 37.451 1.00 73.00 331 ASP A O 1
ATOM 2560 N N . GLU A 1 332 ? -7.809 2.480 38.909 1.00 71.88 332 GLU A N 1
ATOM 2561 C CA . GLU A 1 332 ? -7.880 1.367 37.964 1.00 71.88 332 GLU A CA 1
ATOM 2562 C C . GLU A 1 332 ? -9.290 1.191 37.385 1.00 71.88 332 GLU A C 1
ATOM 2564 O O . GLU A 1 332 ? -10.283 1.705 37.898 1.00 71.88 332 GLU A O 1
ATOM 2569 N N . SER A 1 333 ? -9.378 0.433 36.291 1.00 70.62 333 SER A N 1
ATOM 2570 C CA . SER A 1 333 ? -10.642 0.195 35.585 1.00 70.62 333 SER A CA 1
ATOM 2571 C C . SER A 1 333 ? -11.679 -0.480 36.488 1.00 70.62 333 SER A C 1
ATOM 2573 O O . SER A 1 333 ? -11.412 -1.539 37.058 1.00 70.62 333 SER A O 1
ATOM 2575 N N . ASP A 1 334 ? -12.883 0.087 36.557 1.00 82.88 334 ASP A N 1
ATOM 2576 C CA . ASP A 1 334 ? -13.985 -0.497 37.322 1.00 82.88 334 ASP A CA 1
ATOM 2577 C C . ASP A 1 334 ? -14.351 -1.894 36.793 1.00 82.88 334 ASP A C 1
ATOM 2579 O O . ASP A 1 334 ? -14.489 -2.117 35.586 1.00 82.88 334 ASP A O 1
ATOM 2583 N N . PHE A 1 335 ? -14.562 -2.841 37.705 1.00 80.94 335 PHE A N 1
ATOM 2584 C CA . PHE A 1 335 ? -15.068 -4.167 37.368 1.00 80.94 335 PHE A CA 1
ATOM 2585 C C . PHE A 1 335 ? -16.593 -4.109 37.283 1.00 80.94 335 PHE A C 1
ATOM 2587 O O . PHE A 1 335 ? -17.245 -3.631 38.206 1.00 80.94 335 PHE A O 1
ATOM 2594 N N . ILE A 1 336 ? -17.174 -4.585 36.184 1.00 85.69 336 ILE A N 1
ATOM 2595 C CA . ILE A 1 336 ? -18.627 -4.600 35.976 1.00 85.69 336 ILE A CA 1
ATOM 2596 C C . ILE A 1 336 ? -19.058 -6.039 35.716 1.00 85.69 336 ILE A C 1
ATOM 2598 O O . ILE A 1 336 ? -18.514 -6.705 34.833 1.00 85.69 336 ILE A O 1
ATOM 2602 N N . TYR A 1 337 ? -20.042 -6.505 36.479 1.00 83.12 337 TYR A N 1
ATOM 2603 C CA . TYR A 1 337 ? -20.662 -7.810 36.317 1.00 83.12 337 TYR A CA 1
ATOM 2604 C C . TYR A 1 337 ? -22.154 -7.647 36.017 1.00 83.12 337 TYR A C 1
ATOM 2606 O O . TYR A 1 337 ? -22.940 -7.323 36.909 1.00 83.12 337 TYR A O 1
ATOM 2614 N N . ASP A 1 338 ? -22.523 -7.892 34.758 1.00 84.56 338 ASP A N 1
ATOM 2615 C CA . ASP A 1 338 ? -23.892 -7.757 34.258 1.00 84.56 338 ASP A CA 1
ATOM 2616 C C . ASP A 1 338 ? -24.574 -9.128 34.136 1.00 84.56 338 ASP A C 1
ATOM 2618 O O . ASP A 1 338 ? -24.029 -10.067 33.549 1.00 84.56 338 ASP A O 1
ATOM 2622 N N . VAL A 1 339 ? -25.808 -9.219 34.629 1.00 82.81 339 VAL A N 1
ATOM 2623 C CA . VAL A 1 339 ? -26.723 -10.344 34.415 1.00 82.81 339 VAL A CA 1
ATOM 2624 C C . VAL A 1 339 ? -27.978 -9.811 33.737 1.00 82.81 339 VAL A C 1
ATOM 2626 O O . VAL A 1 339 ? -28.721 -9.039 34.332 1.00 82.81 339 VAL A O 1
ATOM 2629 N N . TYR A 1 340 ? -28.230 -10.229 32.499 1.00 83.19 340 TYR A N 1
ATOM 2630 C CA . TYR A 1 340 ? -29.364 -9.760 31.700 1.00 83.19 340 TYR A CA 1
ATOM 2631 C C . TYR A 1 340 ? -30.037 -10.893 30.934 1.00 83.19 340 TYR A C 1
ATOM 2633 O O . TYR A 1 340 ? -29.481 -11.979 30.745 1.00 83.19 340 TYR A O 1
ATOM 2641 N N . LEU A 1 341 ? -31.264 -10.627 30.496 1.00 79.62 341 LEU A N 1
ATOM 2642 C CA . LEU A 1 341 ? -32.058 -11.562 29.711 1.00 79.62 341 LEU A CA 1
ATOM 2643 C C . LEU A 1 341 ? -31.497 -11.710 28.291 1.00 79.62 341 LEU A C 1
ATOM 2645 O O . LEU A 1 341 ? -31.332 -10.727 27.570 1.00 79.62 341 LEU A O 1
ATOM 2649 N N . VAL A 1 342 ? -31.273 -12.952 27.860 1.00 75.12 342 VAL A N 1
ATOM 2650 C CA . VAL A 1 342 ? -30.872 -13.286 26.486 1.00 75.12 342 VAL A CA 1
ATOM 2651 C C . VAL A 1 342 ? -31.924 -14.198 25.869 1.00 75.12 342 VAL A C 1
ATOM 2653 O O . VAL A 1 342 ? -32.273 -15.233 26.438 1.00 75.12 342 VAL A O 1
ATOM 2656 N N . GLN A 1 343 ? -32.432 -13.824 24.695 1.00 75.62 343 GLN A N 1
ATOM 2657 C CA . GLN A 1 343 ? -33.338 -14.669 23.924 1.00 75.62 343 GLN A CA 1
ATOM 2658 C C . GLN A 1 343 ? -32.540 -15.740 23.166 1.00 75.62 343 GLN A C 1
ATOM 2660 O O . GLN A 1 343 ? -31.544 -15.434 22.515 1.00 75.62 343 GLN A O 1
ATOM 2665 N N . ALA A 1 344 ? -32.995 -16.992 23.228 1.00 66.56 344 ALA A N 1
ATOM 2666 C CA . ALA A 1 344 ? -32.398 -18.114 22.510 1.00 66.56 344 ALA A CA 1
ATOM 2667 C C . ALA A 1 344 ? -33.479 -18.942 21.802 1.00 66.56 344 ALA A C 1
ATOM 2669 O O . ALA A 1 344 ? -34.589 -19.101 22.318 1.00 66.56 344 ALA A O 1
ATOM 2670 N N . GLU A 1 345 ? -33.157 -19.478 20.624 1.00 63.81 345 GLU A N 1
ATOM 2671 C CA . GLU A 1 345 ? -34.063 -20.358 19.883 1.00 63.81 345 GLU A CA 1
ATOM 2672 C C . GLU A 1 345 ? -34.207 -21.720 20.574 1.00 63.81 345 GLU A C 1
ATOM 2674 O O . GLU A 1 345 ? -33.231 -22.339 21.007 1.00 63.81 345 GLU A O 1
ATOM 2679 N N . ARG A 1 346 ? -35.448 -22.206 20.675 1.00 62.81 346 ARG A N 1
ATOM 2680 C CA . ARG A 1 346 ? -35.756 -23.511 21.268 1.00 62.81 346 ARG A CA 1
ATOM 2681 C C . ARG A 1 346 ? -35.608 -24.619 20.210 1.00 62.81 346 ARG A C 1
ATOM 2683 O O . ARG A 1 346 ? -36.192 -24.488 19.138 1.00 62.81 346 ARG A O 1
ATOM 2690 N N . PRO A 1 347 ? -34.926 -25.743 20.499 1.00 53.56 347 PRO A N 1
ATOM 2691 C CA . PRO A 1 347 ? -34.784 -26.840 19.542 1.00 53.56 347 PRO A CA 1
ATOM 2692 C C . PRO A 1 347 ? -36.119 -27.521 19.188 1.00 53.56 347 PRO A C 1
ATOM 2694 O O . PRO A 1 347 ? -36.899 -27.879 20.074 1.00 53.56 347 PRO A O 1
ATOM 2697 N N . ASN A 1 348 ? -36.341 -27.781 17.894 1.00 47.00 348 ASN A N 1
ATOM 2698 C CA . ASN A 1 348 ? -37.596 -28.324 17.344 1.00 47.00 348 ASN A CA 1
ATOM 2699 C C . ASN A 1 348 ? -37.936 -29.775 17.748 1.00 47.00 348 ASN A C 1
ATOM 2701 O O . ASN A 1 348 ? -39.076 -30.195 17.582 1.00 47.00 348 ASN A O 1
ATOM 2705 N N . PHE A 1 349 ? -36.996 -30.561 18.287 1.00 57.78 349 PHE A N 1
ATOM 2706 C CA . PHE A 1 349 ? -37.236 -31.970 18.657 1.00 57.78 349 PHE A CA 1
ATOM 2707 C C . PHE A 1 349 ? -37.919 -32.157 20.028 1.00 57.78 349 PHE A C 1
ATOM 2709 O O . PHE A 1 349 ? -38.196 -33.281 20.445 1.00 57.78 349 PHE A O 1
ATOM 2716 N N . MET A 1 350 ? -38.196 -31.069 20.749 1.00 52.84 350 MET A N 1
ATOM 2717 C CA . MET A 1 350 ? -38.820 -31.097 22.072 1.00 52.84 350 MET A CA 1
ATOM 2718 C C . MET A 1 350 ? -40.352 -31.105 21.955 1.00 52.84 350 MET A C 1
ATOM 2720 O O . MET A 1 350 ? -40.995 -30.056 22.031 1.00 52.84 350 MET A O 1
ATOM 2724 N N . LEU A 1 351 ? -40.940 -32.296 21.796 1.00 44.09 351 LEU A N 1
ATOM 2725 C CA . LEU A 1 351 ? -42.385 -32.520 21.924 1.00 44.09 351 LEU A CA 1
ATOM 2726 C C . LEU A 1 351 ? -42.912 -31.938 23.248 1.00 44.09 351 LEU A C 1
ATOM 2728 O O . LEU A 1 351 ? -42.316 -32.119 24.310 1.00 44.09 351 LEU A O 1
ATOM 2732 N N . SER A 1 352 ? -44.037 -31.228 23.149 1.00 47.00 352 SER A N 1
ATOM 2733 C CA . SER A 1 352 ? -44.841 -30.657 24.233 1.00 47.00 352 SER A CA 1
ATOM 2734 C C . SER A 1 352 ? -44.751 -31.433 25.556 1.00 47.00 352 SER A C 1
ATOM 2736 O O . SER A 1 352 ? -45.459 -32.412 25.768 1.00 47.00 352 SER A O 1
ATOM 2738 N N . THR A 1 353 ? -43.949 -30.931 26.494 1.00 44.88 353 THR A N 1
ATOM 2739 C CA . THR A 1 353 ? -44.045 -31.276 27.924 1.00 44.88 353 THR A CA 1
ATOM 2740 C C . THR A 1 353 ? -44.945 -30.282 28.666 1.00 44.88 353 THR A C 1
ATOM 2742 O O . THR A 1 353 ? -44.794 -30.046 29.861 1.00 44.88 353 THR A O 1
ATOM 2745 N N . ALA A 1 354 ? -45.901 -29.675 27.954 1.00 39.81 354 ALA A N 1
ATOM 2746 C CA . ALA A 1 354 ? -46.997 -28.952 28.575 1.00 39.81 354 ALA A CA 1
ATOM 2747 C C . ALA A 1 354 ? -47.945 -29.981 29.209 1.00 39.81 354 ALA A C 1
ATOM 2749 O O . ALA A 1 354 ? -48.777 -30.576 28.532 1.00 39.81 354 ALA A O 1
ATOM 2750 N N . GLY A 1 355 ? -47.768 -30.218 30.508 1.00 37.38 355 GLY A N 1
ATOM 2751 C CA . GLY A 1 355 ? -48.709 -30.980 31.322 1.00 37.38 355 GLY A CA 1
ATOM 2752 C C . GLY A 1 355 ? -48.058 -32.061 32.173 1.00 37.38 355 GLY A C 1
ATOM 2753 O O . GLY A 1 355 ? -48.185 -33.239 31.852 1.00 37.38 355 GLY A O 1
ATOM 2754 N N . LYS A 1 356 ? -47.402 -31.665 33.272 1.00 34.62 356 LYS A N 1
ATOM 2755 C CA . LYS A 1 356 ? -47.587 -32.247 34.617 1.00 34.62 356 LYS A CA 1
ATOM 2756 C C . LYS A 1 356 ? -46.623 -31.611 35.632 1.00 34.62 356 LYS A C 1
ATOM 2758 O O . LYS A 1 356 ? -45.413 -31.778 35.510 1.00 34.62 356 LYS A O 1
ATOM 2763 N N . HIS A 1 357 ? -47.256 -31.005 36.641 1.00 34.59 357 HIS A N 1
ATOM 2764 C CA . HIS A 1 357 ? -46.773 -30.444 37.913 1.00 34.59 357 HIS A CA 1
ATOM 2765 C C . HIS A 1 357 ? -46.120 -29.064 37.892 1.00 34.59 357 HIS A C 1
ATOM 2767 O O . HIS A 1 357 ? -44.970 -28.929 37.424 1.00 34.59 357 HIS A O 1
#

Radius of gyration: 31.14 Å; chains: 1; bounding box: 79×59×85 Å

Sequence (357 aa):
MLTAILLLIAILVMGNTVHLLNSFTQNIGDYFQTIVVKTFDVYAYEGKAGAEWKSWWTVFFWAWWVAWAPFVGLFIARISRGRTLREFVFGVMFIPLGFIFAWFSIFGNSAIDLVANGATELGTTAVDNAAMGMFALFEHYPYSNILSLAGVVIGLVFFVTSADSGALVLANLSSKGLSNDADAPIWLRLFWAAATGAITLGLLFAGGYSSLQSVSVIAGLPFSFVLVLYMVALWKSLKEEGNKRKASAVGTVGTAQVLNGGKNWKSRLQRIVSFPSHKQVTKFINETVKSAMDDVQAELNEQGLKTQLTIFDGSDEHKTEGLSLKVGHGDESDFIYDVYLVQAERPNFMLSTAGKH

Foldseek 3Di:
DVLVVVLLVQLCVQFPVVQLVVQLVVVVVVCVVCVVVVVPPQVVPVPPVSPVVCLVPVLLVLLLCLLCCLLVVLVLVVVCPPPDPVCSVCCVPVVVVSVVSSVCSSQVVLLVVVCVVPVVVLVVCCVVPVVCNSLSSLVPGPPSVVSVVSVVVVVVVCVVVSLLSSLQSQQQVVDPPDDPPDTHDPVSSVVSSVVVVVVQVVQCVVPRPVSVSVVSSVNSVVSVVVVVVVVVVVVVVVVVVVVVVVVVVVVVVPPDPDPPPPPCVVVVVCVVLDDDDPVRVVCCQVPPVVVVLVVVCVVLVVVVWDKDKDFDPPPDPPFATWIWIWTDPDVDDIDIDIDGDDDDDDDPVDPDPPDDD

pLDDT: mean 84.81, std 14.05, range [34.59, 97.94]

Secondary structure (DSSP, 8-state):
-HHHHHHHHHHHHHS-HHHHHHHHHHHHHHHHHHHHHHHH---TTSHHHHHHHHIIIIIHHHHHHHHHHHHHHHHHHHHTTT--HHHHHHHHHHHHHHHHHHHIIIIIHHHHHHHHTT-HHHHHHHHH-TTTHHHHHHHTSTTHHHHHHHHHHHHHHHHHHHHHHHHHHHHHHT-SS--TTPPPPHHHHHHHHHHHHHHHHHHHHHHHHHHHHHHHHHHHHHHHHHHHHHHHHHHHHHHHHHHHHHHHHHHHHTS---SSTTTTHHHHHHHHH----HHHHHHHIIIIIHHHHHHHHHHHHHTT-EEEEEEE-S-STT--SEEEEEEEETTEEEEEEEEE----PPPTT-----S--